Protein AF-A0A256BDQ6-F1 (afdb_monomer_lite)

Secondary structure (DSSP, 8-state):
-GGGHHHHHHHHHHT-PPPHHHHHHHHHHHHHHHHHHHHHHHHHHHHHHHHHHHHHHHHHHTGGGHHHHHHGGGGGGSSS-HHHHHHHHHHHHHHHHT-THHHHHHHTTHHHHHHHTT--HHHHHHHHHHHHHHHHTT---HHHHHHHHHHHHHHHHHH---PPPHHHHHHHHHHHS-HHHHTTS-TTTTTSHHHHHH-PPPP-

Structure (mmCIF, N/CA/C/O backbone):
data_AF-A0A256BDQ6-F1
#
_entry.id   AF-A0A256BDQ6-F1
#
loop_
_atom_site.group_PDB
_atom_site.id
_atom_site.type_symbol
_atom_site.label_atom_id
_atom_site.label_alt_id
_atom_site.label_comp_id
_atom_site.label_asym_id
_atom_site.label_entity_id
_atom_site.label_seq_id
_atom_site.pdbx_PDB_ins_code
_atom_site.Cartn_x
_atom_site.Cartn_y
_atom_site.Cartn_z
_atom_site.occupancy
_atom_site.B_iso_or_equiv
_atom_site.auth_seq_id
_atom_site.auth_comp_id
_atom_site.auth_asym_id
_atom_site.auth_atom_id
_atom_site.pdbx_PDB_model_num
ATOM 1 N N . MET A 1 1 ? -18.475 3.258 12.958 1.00 46.78 1 MET A N 1
ATOM 2 C CA . MET A 1 1 ? -19.916 2.989 13.181 1.00 46.78 1 MET A CA 1
ATOM 3 C C . MET A 1 1 ? -20.356 1.650 12.597 1.00 46.78 1 MET A C 1
ATOM 5 O O . MET A 1 1 ? -21.175 1.001 13.224 1.00 46.78 1 MET A O 1
ATOM 9 N N . THR A 1 2 ? -19.775 1.181 11.489 1.00 60.06 2 THR A N 1
ATOM 10 C CA . THR A 1 2 ? -20.160 -0.073 10.811 1.00 60.06 2 THR A CA 1
ATOM 11 C C . THR A 1 2 ? -20.149 -1.316 11.714 1.00 60.06 2 THR A C 1
ATOM 13 O O . THR A 1 2 ? -21.099 -2.082 11.692 1.00 60.06 2 THR A O 1
ATOM 16 N N . ASN A 1 3 ? -19.160 -1.465 12.605 1.00 67.19 3 ASN A N 1
ATOM 17 C CA . ASN A 1 3 ? -19.077 -2.615 13.527 1.00 67.19 3 ASN A CA 1
ATOM 18 C C . ASN A 1 3 ? -20.114 -2.629 14.660 1.00 67.19 3 ASN A C 1
ATOM 20 O O . ASN A 1 3 ? -20.250 -3.640 15.340 1.00 67.19 3 ASN A O 1
ATOM 24 N N . ALA A 1 4 ? -20.798 -1.510 14.907 1.00 69.31 4 ALA A N 1
ATOM 25 C CA . ALA A 1 4 ? -21.832 -1.421 15.935 1.00 69.31 4 ALA A CA 1
ATOM 26 C C . ALA A 1 4 ? -23.216 -1.813 15.391 1.00 69.31 4 ALA A C 1
ATOM 28 O O . ALA A 1 4 ? -24.073 -2.217 16.171 1.00 69.31 4 ALA A O 1
ATOM 29 N N . LEU A 1 5 ? -23.411 -1.728 14.068 1.00 74.12 5 LEU A N 1
ATOM 30 C CA . LEU A 1 5 ? -24.684 -2.017 13.401 1.00 74.12 5 LEU A CA 1
ATOM 31 C C . LEU A 1 5 ? -25.175 -3.449 13.656 1.00 74.12 5 LEU A C 1
ATOM 33 O O . LEU A 1 5 ? -26.300 -3.578 14.112 1.00 74.12 5 LEU A O 1
ATOM 37 N N . PRO A 1 6 ? -24.354 -4.513 13.537 1.00 76.81 6 PRO A N 1
ATOM 38 C CA . PRO A 1 6 ? -24.841 -5.875 13.760 1.00 76.81 6 PRO A CA 1
ATOM 39 C C . PRO A 1 6 ? -25.318 -6.110 15.196 1.00 76.81 6 PRO A C 1
ATOM 41 O O . PRO A 1 6 ? -26.212 -6.918 15.433 1.00 76.81 6 PRO A O 1
ATOM 44 N N . THR A 1 7 ? -24.713 -5.433 16.177 1.00 72.56 7 THR A N 1
ATOM 45 C CA . THR A 1 7 ? -25.144 -5.519 17.578 1.00 72.56 7 THR A CA 1
ATOM 46 C C . THR A 1 7 ? -26.481 -4.809 17.771 1.00 72.56 7 THR A C 1
ATOM 48 O O . THR A 1 7 ? -27.344 -5.341 18.459 1.00 72.56 7 THR A O 1
ATOM 51 N N . ILE A 1 8 ? -26.672 -3.648 17.136 1.00 77.31 8 ILE A N 1
ATOM 52 C CA . ILE A 1 8 ? -27.946 -2.914 17.150 1.00 77.31 8 ILE A CA 1
ATOM 53 C C . ILE A 1 8 ? -29.032 -3.740 16.451 1.00 77.31 8 ILE A C 1
ATOM 55 O O . ILE A 1 8 ? -30.061 -4.006 17.062 1.00 77.31 8 ILE A O 1
ATOM 59 N N . ASP A 1 9 ? -28.763 -4.242 15.246 1.00 82.25 9 ASP A N 1
ATOM 60 C CA . ASP A 1 9 ? -29.701 -5.040 14.451 1.00 82.25 9 ASP A CA 1
ATOM 61 C C . ASP A 1 9 ? -30.134 -6.316 15.195 1.00 82.25 9 ASP A C 1
ATOM 63 O O . ASP A 1 9 ? -31.303 -6.695 15.172 1.00 82.25 9 ASP A O 1
ATOM 67 N N . ASN A 1 10 ? -29.215 -6.975 15.914 1.00 77.56 10 ASN A N 1
ATOM 68 C CA . ASN A 1 10 ? -29.538 -8.147 16.736 1.00 77.56 10 ASN A CA 1
ATOM 69 C C . ASN A 1 10 ? -30.411 -7.815 17.958 1.00 77.56 10 ASN A C 1
ATOM 71 O O . ASN A 1 10 ? -31.206 -8.655 18.384 1.00 77.56 10 ASN A O 1
ATOM 75 N N . ILE A 1 11 ? -30.253 -6.626 18.546 1.00 74.44 11 ILE A N 1
ATOM 76 C CA . ILE A 1 11 ? -31.075 -6.158 19.673 1.00 74.44 11 ILE A CA 1
ATOM 77 C C . ILE A 1 11 ? -32.461 -5.746 19.166 1.00 74.44 11 ILE A C 1
ATOM 79 O O . ILE A 1 11 ? -33.468 -6.144 19.753 1.00 74.44 11 ILE A O 1
ATOM 83 N N . GLU A 1 12 ? -32.526 -5.040 18.034 1.00 76.94 12 GLU A N 1
ATOM 84 C CA . GLU A 1 12 ? -33.780 -4.691 17.360 1.00 76.94 12 GLU A CA 1
ATOM 85 C C . GLU A 1 12 ? -34.564 -5.942 16.945 1.00 76.94 12 GLU A C 1
ATOM 87 O O . GLU A 1 12 ? -35.762 -6.031 17.211 1.00 76.94 12 GLU A O 1
ATOM 92 N N . ALA A 1 13 ? -33.891 -6.958 16.392 1.00 79.69 13 ALA A N 1
ATOM 93 C CA . ALA A 1 13 ? -34.508 -8.234 16.025 1.00 79.69 13 ALA A CA 1
ATOM 94 C C . ALA A 1 13 ? -35.068 -9.011 17.230 1.00 79.69 13 ALA A C 1
ATOM 96 O O . ALA A 1 13 ? -36.013 -9.786 17.079 1.00 79.69 13 ALA A O 1
ATOM 97 N N . LYS A 1 14 ? -34.506 -8.810 18.429 1.00 78.44 14 LYS A N 1
ATOM 98 C CA . LYS A 1 14 ? -35.038 -9.377 19.677 1.00 78.44 14 LYS A CA 1
ATOM 99 C C . LYS A 1 14 ? -36.200 -8.571 20.259 1.00 78.44 14 LYS A C 1
ATOM 101 O O . LYS A 1 14 ? -36.895 -9.096 21.127 1.00 78.44 14 LYS A O 1
ATOM 106 N N . SER A 1 15 ? -36.450 -7.345 19.784 1.00 69.44 15 SER A N 1
ATOM 107 C CA . SER A 1 15 ? -37.458 -6.422 20.335 1.00 69.44 15 SER A CA 1
ATOM 108 C C . SER A 1 15 ? -37.361 -6.259 21.864 1.00 69.44 15 SER A C 1
ATOM 110 O O . SER A 1 15 ? -38.373 -6.134 22.550 1.00 69.44 15 SER A O 1
ATOM 112 N N . ASP A 1 16 ? -36.134 -6.294 22.394 1.00 71.31 16 ASP A N 1
ATOM 113 C CA . ASP A 1 16 ? -35.832 -6.274 23.831 1.00 71.31 16 ASP A CA 1
ATOM 114 C C . ASP A 1 16 ? -35.158 -4.951 24.246 1.00 71.31 16 ASP A C 1
ATOM 116 O O . ASP A 1 16 ? -34.638 -4.203 23.413 1.00 71.31 16 ASP A O 1
ATOM 120 N N . VAL A 1 17 ? -35.176 -4.638 25.543 1.00 75.50 17 VAL A N 1
ATOM 121 C CA . VAL A 1 17 ? -34.521 -3.445 26.102 1.00 75.50 17 VAL A CA 1
ATOM 122 C C . VAL A 1 17 ? -33.017 -3.703 26.226 1.00 75.50 17 VAL A C 1
ATOM 124 O O . VAL A 1 17 ? -32.601 -4.798 26.592 1.00 75.50 17 VAL A O 1
ATOM 127 N N . PHE A 1 18 ? -32.186 -2.686 25.969 1.00 75.12 18 PHE A N 1
ATOM 128 C CA . PHE A 1 18 ? -30.728 -2.784 26.112 1.00 75.12 18 PHE A CA 1
ATOM 129 C C . PHE A 1 18 ? -30.321 -3.355 27.478 1.00 75.12 18 PHE A C 1
ATOM 131 O O . PHE A 1 18 ? -30.550 -2.732 28.519 1.00 75.12 18 PHE A O 1
ATOM 138 N N . SER A 1 19 ? -29.666 -4.517 27.474 1.00 80.06 19 SER A N 1
ATOM 139 C CA . SER A 1 19 ? -29.168 -5.146 28.694 1.00 80.06 19 SER A CA 1
ATOM 140 C C . SER A 1 19 ? -27.826 -4.543 29.135 1.00 80.06 19 SER A C 1
ATOM 142 O O . SER A 1 19 ? -27.088 -3.932 28.354 1.00 80.06 19 SER A O 1
ATOM 144 N N . HIS A 1 20 ? -27.439 -4.766 30.396 1.00 81.25 20 HIS A N 1
ATOM 145 C CA . HIS A 1 20 ? -26.101 -4.392 30.879 1.00 81.25 20 HIS A CA 1
ATOM 146 C C . HIS A 1 20 ? -24.964 -5.083 30.105 1.00 81.25 20 HIS A C 1
ATOM 148 O O . HIS A 1 20 ? -23.875 -4.518 29.987 1.00 81.25 20 HIS A O 1
ATOM 154 N N . GLN A 1 21 ? -25.201 -6.283 29.563 1.00 82.50 21 GLN A N 1
ATOM 155 C CA . GLN A 1 21 ? -24.219 -6.997 28.744 1.00 82.50 21 GLN A CA 1
ATOM 156 C C . GLN A 1 21 ? -24.055 -6.342 27.369 1.00 82.50 21 GLN A C 1
ATOM 158 O O . GLN A 1 21 ? -22.923 -6.190 26.904 1.00 82.50 21 GLN A O 1
ATOM 163 N N . ASP A 1 22 ? -25.153 -5.874 26.769 1.00 81.75 22 ASP A N 1
ATOM 164 C CA . ASP A 1 22 ? -25.111 -5.137 25.505 1.00 81.75 22 ASP A CA 1
ATOM 165 C C . ASP A 1 22 ? -24.316 -3.848 25.682 1.00 81.75 22 ASP A C 1
ATOM 167 O O . ASP A 1 22 ? -23.366 -3.609 24.939 1.00 81.75 22 ASP A O 1
ATOM 171 N N . PHE A 1 23 ? -24.596 -3.071 26.733 1.00 84.06 23 PHE A N 1
ATOM 172 C CA . PHE A 1 23 ? -23.847 -1.846 27.020 1.00 84.06 23 PHE A CA 1
ATOM 173 C C . PHE A 1 23 ? -22.345 -2.104 27.210 1.00 84.06 23 PHE A C 1
ATOM 175 O O . PHE A 1 23 ? -21.516 -1.384 26.652 1.00 84.06 23 PHE A O 1
ATOM 182 N N . ALA A 1 24 ? -21.978 -3.170 27.928 1.00 85.12 24 ALA A N 1
ATOM 183 C CA . ALA A 1 24 ? -20.581 -3.567 28.081 1.00 85.12 24 ALA A CA 1
ATOM 184 C C . ALA A 1 24 ? -19.933 -3.947 26.735 1.00 85.12 24 ALA A C 1
ATOM 186 O O . ALA A 1 24 ? -18.763 -3.636 26.499 1.00 85.12 24 ALA A O 1
ATOM 187 N N . SER A 1 25 ? -20.677 -4.590 25.830 1.00 83.25 25 SER A N 1
ATOM 188 C CA . SER A 1 25 ? -20.198 -4.904 24.479 1.00 83.25 25 SER A CA 1
ATOM 189 C C . SER A 1 25 ? -20.003 -3.641 23.625 1.00 83.25 25 SER A C 1
ATOM 191 O O . SER A 1 25 ? -18.950 -3.483 23.004 1.00 83.25 25 SER A O 1
ATOM 193 N N . PHE A 1 26 ? -20.934 -2.682 23.679 1.00 83.19 26 PHE A N 1
ATOM 194 C CA . PHE A 1 26 ? -20.800 -1.389 23.003 1.00 83.19 26 PHE A CA 1
ATOM 195 C C . PHE A 1 26 ? -19.624 -0.587 23.542 1.00 83.19 26 PHE A C 1
ATOM 197 O O . PHE A 1 26 ? -18.854 -0.032 22.761 1.00 83.19 26 PHE A O 1
ATOM 204 N N . GLN A 1 27 ? -19.432 -0.569 24.861 1.00 87.12 27 GLN A N 1
ATOM 205 C CA . GLN A 1 27 ? -18.300 0.113 25.476 1.00 87.12 27 GLN A CA 1
ATOM 206 C C . GLN A 1 27 ? -16.965 -0.435 24.950 1.00 87.12 27 GLN A C 1
ATOM 208 O O . GLN A 1 27 ? -16.075 0.349 24.619 1.00 87.12 27 GLN A O 1
ATOM 213 N N . LYS A 1 28 ? -16.843 -1.760 24.787 1.00 86.19 28 LYS A N 1
ATOM 214 C CA . LYS A 1 28 ? -15.660 -2.384 24.169 1.00 86.19 28 LYS A CA 1
ATOM 215 C C . LYS A 1 28 ? -15.482 -1.966 22.708 1.00 86.19 28 LYS A C 1
ATOM 217 O O . LYS A 1 28 ? -14.368 -1.632 22.310 1.00 86.19 28 LYS A O 1
ATOM 222 N N . ILE A 1 29 ? -16.559 -1.937 21.917 1.00 84.25 29 ILE A N 1
ATOM 223 C CA . ILE A 1 29 ? -16.518 -1.489 20.512 1.00 84.25 29 ILE A CA 1
ATOM 224 C C . ILE A 1 29 ? -16.041 -0.032 20.423 1.00 84.25 29 ILE A C 1
ATOM 226 O O . ILE A 1 29 ? -15.190 0.293 19.593 1.00 84.25 29 ILE A O 1
ATOM 230 N N . VAL A 1 30 ? -16.538 0.841 21.302 1.00 86.81 30 VAL A N 1
ATOM 231 C CA . VAL A 1 30 ? -16.139 2.253 21.355 1.00 86.81 30 VAL A CA 1
ATOM 232 C C . VAL A 1 30 ? -14.666 2.392 21.742 1.00 86.81 30 VAL A C 1
ATOM 234 O O . VAL A 1 30 ? -13.924 3.099 21.059 1.00 86.81 30 VAL A O 1
ATOM 237 N N . GLN A 1 31 ? -14.205 1.675 22.770 1.00 86.75 31 GLN A N 1
ATOM 238 C CA . GLN A 1 31 ? -12.795 1.683 23.172 1.00 86.75 31 GLN A CA 1
ATOM 239 C C . GLN A 1 31 ? -11.874 1.218 22.034 1.00 86.75 31 GLN A C 1
ATOM 241 O O . GLN A 1 31 ? -10.908 1.907 21.711 1.00 86.75 31 GLN A O 1
ATOM 246 N N . ALA A 1 32 ? -12.217 0.118 21.358 1.00 84.44 32 ALA A N 1
ATOM 247 C CA . ALA A 1 32 ? -11.462 -0.375 20.207 1.00 84.44 32 ALA A CA 1
ATOM 248 C C . ALA A 1 32 ? -11.454 0.627 19.036 1.00 84.44 32 ALA A C 1
ATOM 250 O O . ALA A 1 32 ? -10.437 0.794 18.361 1.00 84.44 32 ALA A O 1
ATOM 251 N N . SER A 1 33 ? -12.567 1.331 18.798 1.00 85.88 33 SER A N 1
ATOM 252 C CA . SER A 1 33 ? -12.653 2.343 17.738 1.00 85.88 33 SER A CA 1
ATOM 253 C C . SER A 1 33 ? -11.761 3.563 17.992 1.00 85.88 33 SER A C 1
ATOM 255 O O . SER A 1 33 ? -11.201 4.110 17.044 1.00 85.88 33 SER A O 1
ATOM 257 N N . SER A 1 34 ? -11.559 3.945 19.259 1.00 88.81 34 SER A N 1
ATOM 258 C CA . SER A 1 34 ? -10.655 5.039 19.639 1.00 88.81 34 SER A CA 1
ATOM 259 C C . SER A 1 34 ? -9.206 4.728 19.249 1.00 88.81 34 SER A C 1
ATOM 261 O O . SER A 1 34 ? -8.540 5.540 18.606 1.00 88.81 34 SER A O 1
ATOM 263 N N . ILE A 1 35 ? -8.747 3.504 19.537 1.00 89.44 35 ILE A N 1
ATOM 264 C CA . ILE A 1 35 ? -7.391 3.050 19.190 1.00 89.44 35 ILE A CA 1
ATOM 265 C C . ILE A 1 35 ? -7.213 3.018 17.664 1.00 89.44 35 ILE A C 1
ATOM 267 O O . ILE A 1 35 ? -6.225 3.530 17.142 1.00 89.44 35 ILE A O 1
ATOM 271 N N . ARG A 1 36 ? -8.204 2.501 16.925 1.00 90.25 36 ARG A N 1
ATOM 272 C CA . ARG A 1 36 ? -8.193 2.496 15.449 1.00 90.25 36 ARG A CA 1
ATOM 273 C C . ARG A 1 36 ? -8.129 3.899 14.862 1.00 90.25 36 ARG A C 1
ATOM 275 O O . ARG A 1 36 ? -7.392 4.123 13.905 1.00 90.25 36 ARG A O 1
ATOM 282 N N . SER A 1 37 ? -8.864 4.842 15.449 1.00 91.75 37 SER A N 1
ATOM 283 C CA . SER A 1 37 ? -8.824 6.245 15.040 1.00 91.75 37 SER A CA 1
ATOM 284 C C . SER A 1 37 ? -7.440 6.855 15.232 1.00 91.75 37 SER A C 1
ATOM 286 O O . SER A 1 37 ? -6.947 7.533 14.331 1.00 91.75 37 SER A O 1
ATOM 288 N N . ALA A 1 38 ? -6.787 6.576 16.361 1.00 91.50 38 ALA A N 1
ATOM 289 C CA . ALA A 1 38 ? -5.422 7.027 16.608 1.00 91.50 38 ALA A CA 1
ATOM 290 C C . ALA A 1 38 ? -4.432 6.427 15.592 1.00 91.50 38 ALA A C 1
ATOM 292 O O . ALA A 1 38 ? -3.606 7.149 15.034 1.00 91.50 38 ALA A O 1
ATOM 293 N N . THR A 1 39 ? -4.543 5.131 15.287 1.00 91.19 39 THR A N 1
ATOM 294 C CA . THR A 1 39 ? -3.697 4.462 14.284 1.00 91.19 39 THR A CA 1
ATOM 295 C C . THR A 1 39 ? -3.907 5.024 12.876 1.00 91.19 39 THR A C 1
ATOM 297 O O . THR A 1 39 ? -2.937 5.351 12.193 1.00 91.19 39 THR A O 1
ATOM 300 N N . ALA A 1 40 ? -5.157 5.212 12.446 1.00 92.50 40 ALA A N 1
ATOM 301 C CA . ALA A 1 40 ? -5.468 5.803 11.144 1.00 92.50 40 ALA A CA 1
ATOM 302 C C . ALA A 1 40 ? -4.917 7.235 11.018 1.00 92.50 40 ALA A C 1
ATOM 304 O O . ALA A 1 40 ? -4.376 7.617 9.976 1.00 92.50 40 ALA A O 1
ATOM 305 N N . GLN A 1 41 ? -4.983 8.016 12.101 1.00 92.62 41 GLN A N 1
ATOM 306 C CA . GLN A 1 41 ? -4.378 9.343 12.155 1.00 92.62 41 GLN A CA 1
ATOM 307 C C . GLN A 1 41 ? -2.851 9.277 12.036 1.00 92.62 41 GLN A C 1
ATOM 309 O O . GLN A 1 41 ? -2.281 10.044 11.261 1.00 92.62 41 GLN A O 1
ATOM 314 N N . LYS A 1 42 ? -2.183 8.351 12.740 1.00 92.50 42 LYS A N 1
ATOM 315 C CA . LYS A 1 42 ? -0.726 8.155 12.633 1.00 92.50 42 LYS A CA 1
ATOM 316 C C . LYS A 1 42 ? -0.295 7.877 11.191 1.00 92.50 42 LYS A C 1
ATOM 318 O O . LYS A 1 42 ? 0.659 8.499 10.725 1.00 92.50 42 LYS A O 1
ATOM 323 N N . ILE A 1 43 ? -1.002 6.996 10.480 1.00 91.50 43 ILE A N 1
ATOM 324 C CA . ILE A 1 43 ? -0.718 6.685 9.068 1.00 91.50 43 ILE A CA 1
ATOM 325 C C . ILE A 1 43 ? -0.924 7.926 8.196 1.00 91.50 43 ILE A C 1
ATOM 327 O O . ILE A 1 43 ? -0.055 8.269 7.401 1.00 91.50 43 ILE A O 1
ATOM 331 N N . THR A 1 44 ? -2.040 8.636 8.379 1.00 92.19 44 THR A N 1
ATOM 332 C CA . THR A 1 44 ? -2.382 9.814 7.567 1.00 92.19 44 THR A CA 1
ATOM 333 C C . THR A 1 44 ? -1.375 10.952 7.750 1.00 92.19 44 THR A C 1
ATOM 335 O O . THR A 1 44 ? -0.944 11.553 6.770 1.00 92.19 44 THR A O 1
ATOM 338 N N . VAL A 1 45 ? -0.956 11.230 8.989 1.00 92.81 45 VAL A N 1
ATOM 339 C CA . VAL A 1 45 ? 0.025 12.287 9.298 1.00 92.81 45 VAL A CA 1
ATOM 340 C C . VAL A 1 45 ? 1.404 11.960 8.721 1.00 92.81 45 VAL A C 1
ATOM 342 O O . VAL A 1 45 ? 2.095 12.855 8.243 1.00 92.81 45 VAL A O 1
ATOM 345 N N . ASN A 1 46 ? 1.798 10.683 8.726 1.00 91.44 46 ASN A N 1
ATOM 346 C CA . ASN A 1 46 ? 3.101 10.244 8.221 1.00 91.44 46 ASN A CA 1
ATOM 347 C C . ASN A 1 46 ? 3.086 9.823 6.742 1.00 91.44 46 ASN A C 1
ATOM 349 O O . ASN A 1 46 ? 4.126 9.418 6.229 1.00 91.44 46 ASN A O 1
ATOM 353 N N . ALA A 1 47 ? 1.953 9.931 6.040 1.00 88.62 47 ALA A N 1
ATOM 354 C CA . ALA A 1 47 ? 1.787 9.404 4.684 1.00 88.62 47 ALA A CA 1
ATOM 355 C C . ALA A 1 47 ? 2.852 9.921 3.701 1.00 88.62 47 ALA A C 1
ATOM 357 O O . ALA A 1 47 ? 3.453 9.132 2.976 1.00 88.62 47 ALA A O 1
ATOM 358 N N . ASN A 1 48 ? 3.151 11.224 3.725 1.00 85.12 48 ASN A N 1
ATOM 359 C CA . ASN A 1 48 ? 4.157 11.818 2.838 1.00 85.12 48 ASN A CA 1
ATOM 360 C C . ASN A 1 48 ? 5.566 11.276 3.103 1.00 85.12 48 ASN A C 1
ATOM 362 O O . ASN A 1 48 ? 6.295 10.966 2.160 1.00 85.12 48 ASN A O 1
ATOM 366 N N . ASN A 1 49 ? 5.937 11.127 4.377 1.00 87.38 49 ASN A N 1
ATOM 367 C CA . ASN A 1 49 ? 7.242 10.591 4.760 1.00 87.38 49 ASN A CA 1
ATOM 368 C C . ASN A 1 49 ? 7.351 9.116 4.356 1.00 87.38 49 ASN A C 1
ATOM 370 O O . ASN A 1 49 ? 8.325 8.736 3.718 1.00 87.38 49 ASN A O 1
ATOM 374 N N . LEU A 1 50 ? 6.306 8.319 4.616 1.00 89.62 50 LEU A N 1
ATOM 375 C CA . LEU A 1 50 ? 6.244 6.905 4.228 1.00 89.62 50 LEU A CA 1
ATOM 376 C C . LEU A 1 50 ? 6.445 6.708 2.721 1.00 89.62 50 LEU A C 1
ATOM 378 O O . LEU A 1 50 ? 7.235 5.861 2.308 1.00 89.62 50 LEU A O 1
ATOM 382 N N . VAL A 1 51 ? 5.748 7.496 1.897 1.00 84.69 51 VAL A N 1
ATOM 383 C CA . VAL A 1 51 ? 5.861 7.412 0.434 1.00 84.69 51 VAL A CA 1
ATOM 384 C C . VAL A 1 51 ? 7.242 7.872 -0.031 1.00 84.69 51 VAL A C 1
ATOM 386 O O . VAL A 1 51 ? 7.870 7.201 -0.847 1.00 84.69 51 VAL A O 1
ATOM 389 N N . THR A 1 52 ? 7.747 8.981 0.510 1.00 81.69 52 THR A N 1
ATOM 390 C CA . THR A 1 52 ? 9.051 9.540 0.124 1.00 81.69 52 THR A CA 1
ATOM 391 C C . THR A 1 52 ? 10.200 8.597 0.477 1.00 81.69 52 THR A C 1
ATOM 393 O O . THR A 1 52 ? 11.106 8.393 -0.331 1.00 81.69 52 THR A O 1
ATOM 396 N N . ASP A 1 53 ? 10.170 8.001 1.666 1.00 84.12 53 ASP A N 1
ATOM 397 C CA . ASP A 1 53 ? 11.213 7.084 2.118 1.00 84.12 53 ASP A CA 1
ATOM 398 C C . ASP A 1 53 ? 11.170 5.771 1.332 1.00 84.12 53 ASP A C 1
ATOM 400 O O . ASP A 1 53 ? 12.213 5.295 0.882 1.00 84.12 53 ASP A O 1
ATOM 404 N N . ALA A 1 54 ? 9.973 5.249 1.045 1.00 85.00 54 ALA A N 1
ATOM 405 C CA . ALA A 1 54 ? 9.812 4.086 0.178 1.00 85.00 54 ALA A CA 1
ATOM 406 C C . ALA A 1 54 ? 10.348 4.342 -1.241 1.00 85.00 54 ALA A C 1
ATOM 408 O O . ALA A 1 54 ? 11.048 3.492 -1.790 1.00 85.00 54 ALA A O 1
ATOM 409 N N . LEU A 1 55 ? 10.085 5.519 -1.820 1.00 79.94 55 LEU A N 1
ATOM 410 C CA . LEU A 1 55 ? 10.614 5.902 -3.134 1.00 79.94 55 LEU A CA 1
ATOM 411 C C . LEU A 1 55 ? 12.146 5.999 -3.138 1.00 79.94 55 LEU A C 1
ATOM 413 O O . LEU A 1 55 ? 12.780 5.539 -4.085 1.00 79.94 55 LEU A O 1
ATOM 417 N N . LYS A 1 56 ? 12.758 6.543 -2.078 1.00 78.88 56 LYS A N 1
ATOM 418 C CA . LYS A 1 56 ? 14.225 6.593 -1.942 1.00 78.88 56 LYS A CA 1
ATOM 419 C C . LYS A 1 56 ? 14.835 5.197 -1.839 1.00 78.88 56 LYS A C 1
ATOM 421 O O . LYS A 1 56 ? 15.814 4.911 -2.526 1.00 78.88 56 LYS A O 1
ATOM 426 N N . SER A 1 57 ? 14.258 4.324 -1.010 1.00 82.69 57 SER A N 1
ATOM 427 C CA . SER A 1 57 ? 14.705 2.931 -0.898 1.00 82.69 57 SER A CA 1
ATOM 428 C C . SER A 1 57 ? 14.593 2.213 -2.240 1.00 82.69 57 SER A C 1
ATOM 430 O O . SER A 1 57 ? 15.544 1.567 -2.675 1.00 82.69 57 SER A O 1
ATOM 432 N N . LEU A 1 58 ? 13.487 2.414 -2.954 1.00 79.12 58 LEU A N 1
ATOM 433 C CA . LEU A 1 58 ? 13.279 1.841 -4.276 1.00 79.12 58 LEU A CA 1
ATOM 434 C C . LEU A 1 58 ? 14.311 2.351 -5.295 1.00 79.12 58 LEU A C 1
ATOM 436 O O . LEU A 1 58 ? 14.878 1.561 -6.041 1.00 79.12 58 LEU A O 1
ATOM 440 N N . ALA A 1 59 ? 14.619 3.650 -5.289 1.00 72.19 59 ALA A N 1
ATOM 441 C CA . ALA A 1 59 ? 15.644 4.225 -6.159 1.00 72.19 59 ALA A CA 1
ATOM 442 C C . ALA A 1 59 ? 17.0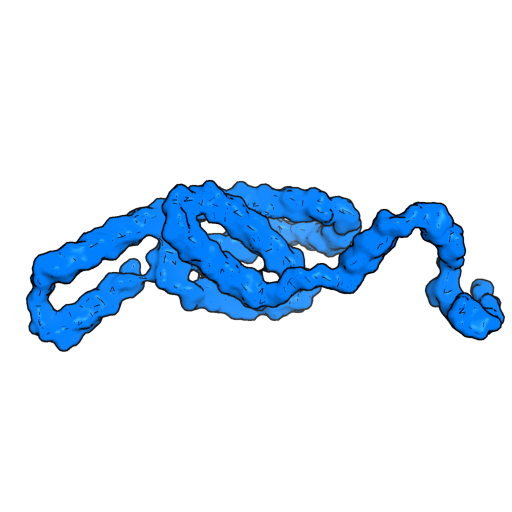36 3.618 -5.901 1.00 72.19 59 ALA A C 1
ATOM 444 O O . ALA A 1 59 ? 17.768 3.335 -6.848 1.00 72.19 59 ALA A O 1
ATOM 445 N N . SER A 1 60 ? 17.388 3.359 -4.635 1.00 75.38 60 SER A N 1
ATOM 446 C CA . SER A 1 60 ? 18.664 2.717 -4.287 1.00 75.38 60 SER A CA 1
ATOM 447 C C . SER A 1 60 ? 18.762 1.249 -4.713 1.00 75.38 60 SER A C 1
ATOM 449 O O . SER A 1 60 ? 19.843 0.800 -5.091 1.00 75.38 60 SER A O 1
ATOM 451 N N . GLU A 1 61 ? 17.651 0.503 -4.696 1.00 74.12 61 GLU A N 1
ATOM 452 C CA . GLU A 1 61 ? 17.617 -0.910 -5.108 1.00 74.12 61 GLU A CA 1
ATOM 453 C C . GLU A 1 61 ? 17.902 -1.068 -6.607 1.00 74.12 61 GLU A C 1
ATOM 455 O O . GLU A 1 61 ? 18.512 -2.046 -7.045 1.00 74.12 61 GLU A O 1
ATOM 460 N N . TYR A 1 62 ? 17.504 -0.073 -7.397 1.00 65.69 62 TYR A N 1
ATOM 461 C CA . TYR A 1 62 ? 17.568 -0.119 -8.846 1.00 65.69 62 TYR A CA 1
ATOM 462 C C . TYR A 1 62 ? 18.473 0.962 -9.445 1.00 65.69 62 TYR A C 1
ATOM 464 O O . TYR A 1 62 ? 18.115 1.550 -10.459 1.00 65.69 62 TYR A O 1
ATOM 472 N N . SER A 1 63 ? 19.664 1.199 -8.889 1.00 54.88 63 SER A N 1
ATOM 473 C CA . SER A 1 63 ? 20.609 2.219 -9.391 1.00 54.88 63 SER A CA 1
ATOM 474 C C . SER A 1 63 ? 20.889 2.167 -10.908 1.00 54.88 63 SER A C 1
ATOM 476 O O . SER A 1 63 ? 21.142 3.197 -11.519 1.00 54.88 63 SER A O 1
ATOM 478 N N . TYR A 1 64 ? 20.780 0.997 -11.554 1.00 48.91 64 TYR A N 1
ATOM 479 C CA . TYR A 1 64 ? 20.918 0.849 -13.016 1.00 48.91 64 TYR A CA 1
ATOM 480 C C . TYR A 1 64 ? 19.709 1.370 -13.811 1.00 48.91 64 TYR A C 1
ATOM 482 O O . TYR A 1 64 ? 19.812 1.665 -15.001 1.00 48.91 64 TYR A O 1
ATOM 490 N N . LEU A 1 65 ? 18.544 1.453 -13.169 1.00 47.28 65 LEU A N 1
ATOM 491 C CA . LEU A 1 65 ? 17.345 1.975 -13.784 1.00 47.28 65 LEU A CA 1
ATOM 492 C C . LEU A 1 65 ? 17.434 3.487 -13.947 1.00 47.28 65 LEU A C 1
ATOM 494 O O . LEU A 1 65 ? 16.485 4.009 -14.464 1.00 47.28 65 LEU A O 1
ATOM 498 N N . GLU A 1 66 ? 18.494 4.223 -13.616 1.00 44.38 66 GLU A N 1
ATOM 499 C CA . GLU A 1 66 ? 18.527 5.688 -13.798 1.00 44.38 66 GLU A CA 1
ATOM 500 C C . GLU A 1 66 ? 18.108 6.152 -15.219 1.00 44.38 66 GLU A C 1
ATOM 502 O O . GLU A 1 66 ? 17.425 7.161 -15.356 1.00 44.38 66 GLU A O 1
ATOM 507 N N . TYR A 1 67 ? 18.371 5.351 -16.267 1.00 40.78 67 TYR A N 1
ATOM 508 C CA . TYR A 1 67 ? 17.870 5.569 -17.640 1.00 40.78 67 TYR A CA 1
ATOM 509 C C . TYR A 1 67 ? 16.441 5.033 -17.903 1.00 40.78 67 TYR A C 1
ATOM 511 O O . TYR A 1 67 ? 15.670 5.593 -18.683 1.00 40.78 67 TYR A O 1
ATOM 519 N N . LEU A 1 68 ? 16.036 3.945 -17.241 1.00 42.31 68 LEU A N 1
ATOM 520 C CA . LEU A 1 68 ? 14.660 3.443 -17.333 1.00 42.31 68 LEU A CA 1
ATOM 521 C C . LEU A 1 68 ? 13.728 4.333 -16.509 1.00 42.31 68 LEU A C 1
ATOM 523 O O . LEU A 1 68 ? 12.716 4.771 -17.020 1.00 42.31 68 LEU A O 1
ATOM 527 N N . ILE A 1 69 ? 14.116 4.649 -15.275 1.00 44.81 69 ILE A N 1
ATOM 528 C CA . ILE A 1 69 ? 13.706 5.770 -14.438 1.00 44.81 69 ILE A CA 1
ATOM 529 C C . ILE A 1 69 ? 13.749 7.056 -15.233 1.00 44.81 69 ILE A C 1
ATOM 531 O O . ILE A 1 69 ? 12.820 7.784 -15.015 1.00 44.81 69 ILE A O 1
ATOM 535 N N . SER A 1 70 ? 14.668 7.345 -16.167 1.00 40.88 70 SER A N 1
ATOM 536 C CA . SER A 1 70 ? 14.553 8.574 -16.976 1.00 40.88 70 SER A CA 1
ATOM 537 C C . SER A 1 70 ? 13.448 8.514 -18.042 1.00 40.88 70 SER A C 1
ATOM 539 O O . SER A 1 70 ? 12.743 9.492 -18.286 1.00 40.88 70 SER A O 1
ATOM 541 N N . THR A 1 71 ? 13.183 7.323 -18.582 1.00 42.47 71 THR A N 1
ATOM 542 C CA . THR A 1 71 ? 12.007 7.044 -19.427 1.00 42.47 71 THR A CA 1
ATOM 543 C C . THR A 1 71 ? 10.710 7.069 -18.596 1.00 42.47 71 THR A C 1
ATOM 545 O O . THR A 1 71 ? 9.699 7.627 -19.025 1.00 42.47 71 THR A O 1
ATOM 548 N N . TYR A 1 72 ? 10.772 6.601 -17.346 1.00 43.56 72 TYR A N 1
ATOM 549 C CA . TYR A 1 72 ? 9.791 6.803 -16.282 1.00 43.56 72 TYR A CA 1
ATOM 550 C C . TYR A 1 72 ? 9.938 8.185 -15.603 1.00 43.56 72 TYR A C 1
ATOM 552 O O . TYR A 1 72 ? 9.134 8.485 -14.742 1.00 43.56 72 TYR A O 1
ATOM 560 N N . GLN A 1 73 ? 10.872 9.068 -15.997 1.00 38.44 73 GLN A N 1
ATOM 561 C CA . GLN A 1 73 ? 11.021 10.480 -15.574 1.00 38.44 73 GLN A CA 1
ATOM 562 C C . GLN A 1 73 ? 10.450 11.387 -16.665 1.00 38.44 73 GLN A C 1
ATOM 564 O O . GLN A 1 73 ? 10.351 12.595 -16.481 1.00 38.44 73 GLN A O 1
ATOM 569 N N . SER A 1 74 ? 9.837 10.807 -17.694 1.00 37.25 74 SER A N 1
ATOM 570 C CA . SER A 1 74 ? 8.555 11.348 -18.146 1.00 37.25 74 SER A CA 1
ATOM 571 C C . SER A 1 74 ? 7.547 11.454 -16.977 1.00 37.25 74 SER A C 1
ATOM 573 O O . SER A 1 74 ? 6.614 12.244 -17.055 1.00 37.25 74 SER A O 1
ATOM 575 N N . ALA A 1 75 ? 7.763 10.741 -15.855 1.00 38.78 75 ALA A N 1
ATOM 576 C CA . ALA A 1 75 ? 7.124 10.969 -14.554 1.00 38.78 75 ALA A CA 1
ATOM 577 C C . ALA A 1 75 ? 7.934 11.850 -13.571 1.00 38.78 75 ALA A C 1
ATOM 579 O O . ALA A 1 75 ? 7.552 11.962 -12.414 1.00 38.78 75 ALA A O 1
ATOM 580 N N . SER A 1 76 ? 8.972 12.576 -14.013 1.00 37.78 76 SER A N 1
ATOM 581 C CA . SER A 1 76 ? 9.358 13.847 -13.366 1.00 37.78 76 SER A CA 1
ATOM 582 C C . SER A 1 76 ? 8.378 14.972 -13.729 1.00 37.78 76 SER A C 1
ATOM 584 O O . SER A 1 76 ? 8.478 16.065 -13.182 1.00 37.78 76 SER A O 1
ATOM 586 N N . TYR A 1 77 ? 7.400 14.694 -14.602 1.00 32.09 77 TYR A N 1
ATOM 587 C CA . TYR A 1 77 ? 6.203 15.509 -14.818 1.00 32.09 77 TYR A CA 1
ATOM 588 C C . TYR A 1 77 ? 4.924 14.852 -14.263 1.00 32.09 77 TYR A C 1
ATOM 590 O O . TYR A 1 77 ? 3.820 15.200 -14.674 1.00 32.09 77 TYR A O 1
ATOM 598 N N . ILE A 1 78 ? 5.053 13.911 -13.319 1.00 37.38 78 ILE A N 1
ATOM 599 C CA . ILE A 1 78 ? 3.952 13.542 -12.424 1.00 37.38 78 ILE A CA 1
ATOM 600 C C . ILE A 1 78 ? 4.392 13.985 -11.026 1.00 37.38 78 ILE A C 1
ATOM 602 O O . ILE A 1 78 ? 5.158 13.277 -10.372 1.00 37.38 78 ILE A O 1
ATOM 606 N N . PRO A 1 79 ? 4.010 15.197 -10.595 1.00 32.47 79 PRO A N 1
ATOM 607 C CA . PRO A 1 79 ? 4.265 15.633 -9.235 1.00 32.47 79 PRO A CA 1
ATOM 608 C C . PRO A 1 79 ? 3.457 14.712 -8.311 1.00 32.47 79 PRO A C 1
ATOM 610 O O . PRO A 1 79 ? 2.231 14.735 -8.346 1.00 32.47 79 PRO A O 1
ATOM 613 N N . ASP A 1 80 ? 4.173 13.882 -7.548 1.00 48.12 80 ASP A N 1
ATOM 614 C CA . ASP A 1 80 ? 3.681 12.858 -6.617 1.00 48.12 80 ASP A CA 1
ATOM 615 C C . ASP A 1 80 ? 2.997 11.669 -7.304 1.00 48.12 80 ASP A C 1
ATOM 617 O O . ASP A 1 80 ? 2.145 11.858 -8.150 1.00 48.12 80 ASP A O 1
ATOM 621 N N . PHE A 1 81 ? 3.332 10.423 -6.947 1.00 60.91 81 PHE A N 1
ATOM 622 C CA . PHE A 1 81 ? 2.552 9.234 -7.332 1.00 60.91 81 PHE A CA 1
ATOM 623 C C . PHE A 1 81 ? 1.196 9.347 -6.597 1.00 60.91 81 PHE A C 1
ATOM 625 O O . PHE A 1 81 ? 1.108 8.925 -5.436 1.00 60.91 81 PHE A O 1
ATOM 632 N N . PRO A 1 82 ? 0.151 9.990 -7.165 1.00 61.00 82 PRO A N 1
ATOM 633 C CA 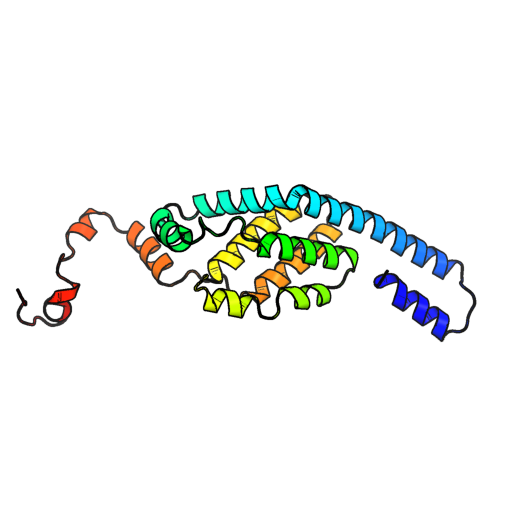. PRO A 1 82 ? -0.968 10.491 -6.368 1.00 61.00 82 PRO A CA 1
ATOM 634 C C . PRO A 1 82 ? -1.766 9.309 -5.808 1.00 61.00 82 PRO A C 1
ATOM 636 O O . PRO A 1 82 ? -2.333 9.315 -4.722 1.00 61.00 82 PRO A O 1
ATOM 639 N N . ASP A 1 83 ? -1.745 8.202 -6.522 1.00 77.25 83 ASP A N 1
ATOM 640 C CA . ASP A 1 83 ? -2.490 7.033 -6.116 1.00 77.25 83 ASP A CA 1
ATOM 641 C C . ASP A 1 83 ? -1.940 6.413 -4.826 1.00 77.25 83 ASP A C 1
ATOM 643 O O . ASP A 1 83 ? -2.710 5.817 -4.084 1.00 77.25 83 ASP A O 1
ATOM 647 N N . CYS A 1 84 ? -0.664 6.618 -4.465 1.00 82.44 84 CYS A N 1
ATOM 648 C CA . CYS A 1 84 ? -0.125 6.137 -3.188 1.00 82.44 84 CYS A CA 1
ATOM 649 C C . CYS A 1 84 ? -0.805 6.811 -1.986 1.00 82.44 84 CYS A C 1
ATOM 651 O O . CYS A 1 84 ? -1.138 6.133 -1.010 1.00 82.44 84 CYS A O 1
ATOM 653 N N . TRP A 1 85 ? -1.061 8.125 -2.046 1.00 83.31 85 TRP A N 1
ATOM 654 C CA . TRP A 1 85 ? -1.780 8.814 -0.966 1.00 83.31 85 TRP A CA 1
ATOM 655 C C . TRP A 1 85 ? -3.258 8.422 -0.950 1.00 83.31 85 TRP A C 1
ATOM 657 O O . TRP A 1 85 ? -3.839 8.268 0.126 1.00 83.31 85 TRP A O 1
ATOM 667 N N . VAL A 1 86 ? -3.861 8.193 -2.124 1.00 87.25 86 VAL A N 1
ATOM 668 C CA . VAL A 1 86 ? -5.234 7.683 -2.225 1.00 87.25 86 VAL A CA 1
ATOM 669 C C . VAL A 1 86 ? -5.324 6.288 -1.607 1.00 87.25 86 VAL A C 1
ATOM 671 O O . VAL A 1 86 ? -6.183 6.068 -0.756 1.00 87.25 86 VAL A O 1
ATOM 674 N N . ILE A 1 87 ? -4.417 5.374 -1.950 1.00 90.44 87 ILE A N 1
ATOM 675 C CA . ILE A 1 87 ? -4.336 4.025 -1.381 1.00 90.44 87 ILE A CA 1
ATOM 676 C C . ILE A 1 87 ? -4.186 4.101 0.143 1.00 90.44 87 ILE A C 1
ATOM 678 O O . ILE A 1 87 ? -4.987 3.501 0.854 1.00 90.44 87 ILE A O 1
ATOM 682 N N . LEU A 1 88 ? -3.243 4.894 0.668 1.00 91.75 88 LEU A N 1
ATOM 683 C CA . LEU A 1 88 ? -3.058 5.059 2.119 1.00 91.75 88 LEU A CA 1
ATOM 684 C C . LEU A 1 88 ? -4.297 5.630 2.821 1.00 91.75 88 LEU A C 1
ATOM 686 O O . LEU A 1 88 ? -4.638 5.217 3.934 1.00 91.75 88 LEU A O 1
ATOM 690 N N . ARG A 1 89 ? -5.010 6.548 2.164 1.00 91.31 89 ARG A N 1
ATOM 691 C CA . ARG A 1 89 ? -6.274 7.095 2.663 1.00 91.31 89 ARG A CA 1
ATOM 692 C C . ARG A 1 89 ? -7.361 6.018 2.726 1.00 91.31 89 ARG A C 1
ATOM 694 O O . ARG A 1 89 ? -8.038 5.905 3.743 1.00 91.31 89 ARG A O 1
ATOM 701 N N . TYR A 1 90 ? -7.500 5.201 1.684 1.00 93.25 90 TYR A N 1
ATOM 702 C CA . TYR A 1 90 ? -8.461 4.095 1.654 1.00 93.25 90 TYR A CA 1
ATOM 703 C C . TYR A 1 90 ? -8.107 2.976 2.646 1.00 93.25 90 TYR A C 1
ATOM 705 O O . TYR A 1 90 ? -9.006 2.441 3.289 1.00 93.25 90 TYR A O 1
ATOM 713 N N . ILE A 1 91 ? -6.821 2.691 2.866 1.00 93.69 91 ILE A N 1
ATOM 714 C CA . ILE A 1 91 ? -6.360 1.787 3.933 1.00 93.69 91 ILE A CA 1
ATOM 715 C C . ILE A 1 91 ? -6.731 2.349 5.308 1.00 93.69 91 ILE A C 1
ATOM 717 O O . ILE A 1 91 ? -7.245 1.624 6.156 1.00 93.69 91 ILE A O 1
ATOM 721 N N . SER A 1 92 ? -6.552 3.654 5.524 1.00 93.19 92 SER A N 1
ATOM 722 C CA . SER A 1 92 ? -6.970 4.306 6.771 1.00 93.19 92 SER A CA 1
ATOM 723 C C . SER A 1 92 ? -8.485 4.186 6.987 1.00 93.19 92 SER A C 1
ATOM 725 O O . SER A 1 92 ? -8.931 3.940 8.107 1.00 93.19 92 SER A O 1
ATOM 727 N N . TYR A 1 93 ? -9.286 4.281 5.921 1.00 93.06 93 TYR A N 1
ATOM 728 C CA . TYR A 1 93 ? -10.729 4.033 5.986 1.00 93.06 93 TYR A CA 1
ATOM 729 C C . TYR A 1 93 ? -11.070 2.570 6.276 1.00 93.06 93 TYR A C 1
ATOM 731 O O . TYR A 1 93 ? -11.961 2.321 7.087 1.00 93.06 93 TYR A O 1
ATOM 739 N N . ALA A 1 94 ? -10.345 1.618 5.688 1.00 92.62 94 ALA A N 1
ATOM 740 C CA . ALA A 1 94 ? -10.513 0.195 5.968 1.00 92.62 94 ALA A CA 1
ATOM 741 C C . ALA A 1 94 ? -10.207 -0.130 7.441 1.00 92.62 94 ALA A C 1
ATOM 743 O O . ALA A 1 94 ? -11.003 -0.798 8.093 1.00 92.62 94 ALA A O 1
ATOM 744 N N . ILE A 1 95 ? -9.141 0.443 8.016 1.00 91.50 95 ILE A N 1
ATOM 745 C CA . ILE A 1 95 ? -8.782 0.289 9.440 1.00 91.50 95 ILE A CA 1
ATOM 746 C C . ILE A 1 95 ? -9.873 0.852 10.366 1.00 91.50 95 ILE A C 1
ATOM 748 O O . ILE A 1 95 ? -10.216 0.239 11.384 1.00 91.50 95 ILE A O 1
ATOM 752 N N . LEU A 1 96 ? -10.428 2.019 10.018 1.00 90.12 96 LEU A N 1
ATOM 753 C CA . LEU A 1 96 ? -11.509 2.668 10.768 1.00 90.12 96 LEU A CA 1
ATOM 754 C C . LEU A 1 96 ? -12.822 1.878 10.699 1.00 90.12 96 LEU A C 1
ATOM 756 O O . LEU A 1 96 ? -13.532 1.763 11.702 1.00 90.12 96 LEU A O 1
ATOM 760 N N . ALA A 1 97 ? -13.159 1.358 9.517 1.00 87.31 97 ALA A N 1
ATOM 761 C CA . ALA A 1 97 ? -14.372 0.584 9.284 1.00 87.31 97 ALA A CA 1
ATOM 762 C C . ALA A 1 97 ? -14.252 -0.866 9.779 1.00 87.31 97 ALA A C 1
ATOM 764 O O . ALA A 1 97 ? -15.268 -1.448 10.154 1.00 87.31 97 ALA A O 1
ATOM 765 N N . LYS A 1 98 ? -13.026 -1.403 9.855 1.00 88.50 98 LYS A N 1
ATOM 766 C CA . LYS A 1 98 ? -12.713 -2.834 9.992 1.00 88.50 98 LYS A CA 1
ATOM 767 C C . LYS A 1 98 ? -13.305 -3.671 8.846 1.00 88.50 98 LYS A C 1
ATOM 769 O O . LYS A 1 98 ? -13.860 -4.744 9.071 1.00 88.50 98 LYS A O 1
ATOM 774 N N . ASP A 1 99 ? -13.258 -3.129 7.635 1.00 89.31 99 ASP A N 1
ATOM 775 C CA . ASP A 1 99 ? -13.837 -3.750 6.446 1.00 89.31 99 ASP A CA 1
ATOM 776 C C . ASP A 1 99 ? -12.960 -3.458 5.223 1.00 89.31 99 ASP A C 1
ATOM 778 O O . ASP A 1 99 ? -12.664 -2.299 4.914 1.00 89.31 99 ASP A O 1
ATOM 782 N N . SER A 1 100 ? -12.546 -4.519 4.530 1.00 91.12 100 SER A N 1
ATOM 783 C CA . SER A 1 100 ? -11.726 -4.439 3.323 1.00 91.12 100 SER A CA 1
ATOM 784 C C . SER A 1 100 ? -12.520 -4.050 2.078 1.00 91.12 100 SER A C 1
ATOM 786 O O . SER A 1 100 ? -11.908 -3.568 1.128 1.00 91.12 100 SER A O 1
ATOM 788 N N . SER A 1 101 ? -13.856 -4.161 2.082 1.00 89.62 101 SER A N 1
ATOM 789 C CA . SER A 1 101 ? -14.716 -3.805 0.935 1.00 89.62 101 SER A CA 1
ATOM 790 C C . SER A 1 101 ? -14.558 -2.344 0.492 1.00 89.62 101 SER A C 1
ATOM 792 O O . SER A 1 101 ? -14.819 -1.964 -0.651 1.00 89.62 101 SER A O 1
ATOM 794 N N . VAL A 1 102 ? -14.087 -1.487 1.401 1.00 89.75 102 VAL A N 1
ATOM 795 C CA . VAL A 1 102 ? -13.795 -0.081 1.121 1.00 89.75 102 VAL A CA 1
ATOM 796 C C . VAL A 1 102 ? -12.664 0.057 0.093 1.00 89.75 102 VAL A C 1
ATOM 798 O O . VAL A 1 102 ? -12.687 1.007 -0.692 1.00 89.75 102 VAL A O 1
ATOM 801 N N . LEU A 1 103 ? -11.721 -0.892 0.058 1.00 90.88 103 LEU A N 1
ATOM 802 C CA . LEU A 1 103 ? -10.582 -0.904 -0.863 1.00 90.88 103 LEU A CA 1
ATOM 803 C C . LEU A 1 103 ? -11.005 -1.166 -2.313 1.00 90.88 103 LEU A C 1
ATOM 805 O O . LEU A 1 103 ? -10.394 -0.615 -3.224 1.00 90.88 103 LEU A O 1
ATOM 809 N N . ASP A 1 104 ? -12.090 -1.906 -2.553 1.00 88.50 104 ASP A N 1
ATOM 810 C CA . ASP A 1 104 ? -12.558 -2.197 -3.917 1.00 88.50 104 ASP A CA 1
ATOM 811 C C . ASP A 1 104 ? -12.802 -0.908 -4.717 1.00 88.50 104 ASP A C 1
ATOM 813 O O . ASP A 1 104 ? -12.531 -0.834 -5.914 1.00 88.50 104 ASP A O 1
ATOM 817 N N . ARG A 1 105 ? -13.238 0.166 -4.045 1.00 85.81 105 ARG A N 1
ATOM 818 C CA . ARG A 1 105 ? -13.476 1.469 -4.682 1.00 85.81 105 ARG A CA 1
ATOM 819 C C . ARG A 1 105 ? -12.217 2.133 -5.235 1.00 85.81 105 ARG A C 1
ATOM 821 O O . ARG A 1 105 ? -12.343 2.898 -6.186 1.00 85.81 105 ARG A O 1
ATOM 828 N N . CYS A 1 106 ? -11.048 1.908 -4.633 1.00 85.31 106 CYS A N 1
ATOM 829 C CA . CYS A 1 106 ? -9.798 2.493 -5.121 1.00 85.31 106 CYS A CA 1
ATOM 830 C C . CYS A 1 106 ? -9.015 1.555 -6.043 1.00 85.31 106 CYS A C 1
ATOM 832 O O . CYS A 1 106 ? -8.227 2.041 -6.847 1.00 85.31 106 CYS A O 1
ATOM 834 N N . LEU A 1 107 ? -9.233 0.241 -5.947 1.00 86.25 107 LEU A N 1
ATOM 835 C CA . LEU A 1 107 ? -8.484 -0.753 -6.718 1.00 86.25 107 LEU A CA 1
ATOM 836 C C . LEU A 1 107 ? -9.146 -1.099 -8.057 1.00 86.25 107 LEU A C 1
ATOM 838 O O . LEU A 1 107 ? -8.444 -1.414 -9.019 1.00 86.25 107 LEU A O 1
ATOM 842 N N . ASN A 1 108 ? -10.475 -1.009 -8.148 1.00 86.44 108 ASN A N 1
ATOM 843 C CA . ASN A 1 108 ? -11.203 -1.315 -9.378 1.00 86.44 108 ASN A CA 1
ATOM 844 C C . ASN A 1 108 ? -10.781 -0.384 -10.524 1.00 86.44 108 ASN A C 1
ATOM 846 O O . ASN A 1 108 ? -10.975 0.828 -10.453 1.00 86.44 108 ASN A O 1
ATOM 850 N N . GLY A 1 109 ? -10.232 -0.952 -11.600 1.00 80.50 109 GLY A N 1
ATOM 851 C CA . GLY A 1 109 ? -9.790 -0.199 -12.777 1.00 80.50 109 GLY A CA 1
ATOM 852 C C . GLY A 1 109 ? -8.375 0.381 -12.669 1.00 80.50 109 GLY A C 1
ATOM 853 O O . GLY A 1 109 ? -7.808 0.792 -13.681 1.00 80.50 109 GLY A O 1
ATOM 854 N N . LEU A 1 110 ? -7.778 0.429 -11.471 1.00 83.62 110 LEU A N 1
ATOM 855 C CA . LEU A 1 110 ? -6.477 1.075 -11.264 1.00 83.62 110 LEU A CA 1
ATOM 856 C C . LEU A 1 110 ? -5.343 0.294 -11.942 1.00 83.62 110 LEU A C 1
ATOM 858 O O . LEU A 1 110 ? -4.440 0.874 -12.546 1.00 83.62 110 LEU A O 1
ATOM 862 N N . LYS A 1 111 ? -5.421 -1.038 -11.905 1.00 82.56 111 LYS A N 1
ATOM 863 C CA . LYS A 1 111 ? -4.463 -1.919 -12.579 1.00 82.56 111 LYS A CA 1
ATOM 864 C C . LYS A 1 111 ? -4.509 -1.754 -14.098 1.00 82.56 111 LYS A C 1
ATOM 866 O O . LYS A 1 111 ? -3.468 -1.734 -14.758 1.00 82.56 111 LYS A O 1
ATOM 871 N N . GLU A 1 112 ? -5.708 -1.640 -14.655 1.00 83.56 112 GLU A N 1
ATOM 872 C CA . GLU A 1 112 ? -5.946 -1.447 -16.081 1.00 83.56 112 GLU A CA 1
ATOM 873 C C . GLU A 1 112 ? -5.392 -0.095 -16.541 1.00 83.56 112 GLU A C 1
ATOM 875 O O . GLU A 1 112 ? -4.723 -0.028 -17.572 1.00 83.56 112 GLU A O 1
ATOM 880 N N . VAL A 1 113 ? -5.578 0.959 -15.737 1.00 83.31 113 VAL A N 1
ATOM 881 C CA . VAL A 1 113 ? -4.996 2.286 -15.989 1.00 83.31 113 VAL A CA 1
ATOM 882 C C . VAL A 1 113 ? -3.469 2.226 -15.987 1.00 83.31 113 VAL A C 1
ATOM 884 O O . VAL A 1 113 ? -2.838 2.729 -16.913 1.00 83.31 113 VAL A O 1
ATOM 887 N N . TYR A 1 114 ? -2.852 1.565 -15.006 1.00 78.81 114 TYR A N 1
ATOM 888 C CA . TYR A 1 114 ? -1.391 1.420 -14.962 1.00 78.81 114 TYR A CA 1
ATOM 889 C C . TYR A 1 114 ? -0.838 0.641 -16.143 1.00 78.81 114 TYR A C 1
ATOM 891 O O . TYR A 1 114 ? 0.169 1.040 -16.726 1.00 78.81 114 TYR A O 1
ATOM 899 N N . THR A 1 115 ? -1.537 -0.414 -16.550 1.00 76.81 115 THR A N 1
ATOM 900 C CA . THR A 1 115 ? -1.176 -1.173 -17.747 1.00 76.81 115 THR A CA 1
ATOM 901 C C . THR A 1 115 ? -1.263 -0.291 -18.997 1.00 76.81 115 THR A C 1
ATOM 903 O O . THR A 1 115 ? -0.351 -0.311 -19.819 1.00 76.81 115 THR A O 1
ATOM 906 N N . ALA A 1 116 ? -2.303 0.543 -19.119 1.00 75.69 116 ALA A N 1
ATOM 907 C CA . ALA A 1 116 ? -2.463 1.480 -20.234 1.00 75.69 116 ALA A CA 1
ATOM 908 C C . ALA A 1 116 ? -1.390 2.586 -20.260 1.00 75.69 116 ALA A C 1
ATOM 910 O O . ALA A 1 116 ? -0.990 3.033 -21.334 1.00 75.69 116 ALA A O 1
ATOM 911 N N . LEU A 1 117 ? -0.892 3.000 -19.092 1.00 75.94 117 LEU A N 1
ATOM 912 C CA . LEU A 1 117 ? 0.193 3.976 -18.947 1.00 75.94 117 LEU A CA 1
ATOM 913 C C . LEU A 1 117 ? 1.597 3.354 -19.050 1.00 75.94 117 LEU A C 1
ATOM 915 O O . LEU A 1 117 ? 2.586 4.059 -18.862 1.00 75.94 117 LEU A O 1
ATOM 919 N N . ASN A 1 118 ? 1.706 2.055 -19.357 1.00 70.19 118 ASN A N 1
ATOM 920 C CA . ASN A 1 118 ? 2.964 1.297 -19.380 1.00 70.19 118 ASN A CA 1
ATOM 921 C C . ASN A 1 118 ? 3.722 1.301 -18.038 1.00 70.19 118 ASN A C 1
ATOM 923 O O . ASN A 1 118 ? 4.943 1.151 -18.000 1.00 70.19 118 ASN A O 1
ATOM 927 N N . ILE A 1 119 ? 3.006 1.438 -16.921 1.00 74.62 119 ILE A N 1
ATOM 928 C CA . ILE A 1 119 ? 3.571 1.289 -15.581 1.00 74.62 119 ILE A CA 1
ATOM 929 C C . ILE A 1 119 ? 3.621 -0.206 -15.256 1.00 74.62 119 ILE A C 1
ATOM 931 O O . ILE A 1 119 ? 2.598 -0.889 -15.212 1.00 74.62 119 ILE A O 1
ATOM 935 N N . LEU A 1 120 ? 4.825 -0.725 -15.011 1.00 75.12 120 LEU A N 1
ATOM 936 C CA . LEU A 1 120 ? 5.035 -2.129 -14.656 1.00 75.12 120 LEU A CA 1
ATOM 937 C C . LEU A 1 120 ? 4.382 -2.454 -13.295 1.00 75.12 120 LEU A C 1
ATOM 939 O O . LEU A 1 120 ? 4.788 -1.872 -12.284 1.00 75.12 120 LEU A O 1
ATOM 943 N N . PRO A 1 121 ? 3.472 -3.447 -13.206 1.00 77.44 121 PRO A N 1
ATOM 944 C CA . PRO A 1 121 ? 2.864 -3.853 -11.933 1.00 77.44 121 PRO A CA 1
ATOM 945 C C . PRO A 1 121 ? 3.888 -4.273 -10.869 1.00 77.44 121 PRO A C 1
ATOM 947 O O . PRO A 1 121 ? 3.692 -4.021 -9.683 1.00 77.44 121 PRO A O 1
ATOM 950 N N . PHE A 1 122 ? 5.020 -4.841 -11.299 1.00 80.88 122 PHE A N 1
ATOM 951 C CA . PHE A 1 122 ? 6.160 -5.180 -10.442 1.00 80.88 122 PHE A CA 1
ATOM 952 C C . PHE A 1 122 ? 6.633 -3.997 -9.582 1.00 80.88 122 PHE A C 1
ATOM 954 O O . PHE A 1 122 ? 6.855 -4.155 -8.382 1.00 80.88 122 PHE A O 1
ATOM 961 N N . PHE A 1 123 ? 6.746 -2.808 -10.182 1.00 78.75 123 PHE A N 1
ATOM 962 C CA . PHE A 1 123 ? 7.202 -1.601 -9.494 1.00 78.75 123 PHE A CA 1
ATOM 963 C C . PHE A 1 123 ? 6.210 -1.172 -8.410 1.00 78.75 123 PHE A C 1
ATOM 965 O O . PHE A 1 123 ? 6.600 -0.898 -7.276 1.00 78.75 123 PHE A O 1
ATOM 972 N N . VAL A 1 124 ? 4.919 -1.173 -8.745 1.00 82.38 124 VAL A N 1
ATOM 973 C CA . VAL A 1 124 ? 3.838 -0.782 -7.832 1.00 82.38 124 VAL A CA 1
ATOM 974 C C . VAL A 1 124 ? 3.761 -1.741 -6.646 1.00 82.38 124 VAL A C 1
ATOM 976 O O . VAL A 1 124 ? 3.714 -1.302 -5.498 1.00 82.38 124 VAL A O 1
ATOM 979 N N . VAL A 1 125 ? 3.831 -3.051 -6.898 1.00 87.31 125 VAL A N 1
ATOM 980 C CA . VAL A 1 125 ? 3.852 -4.068 -5.839 1.00 87.31 125 VAL A CA 1
ATOM 981 C C . VAL A 1 125 ? 5.046 -3.865 -4.904 1.00 87.31 125 VAL A C 1
ATOM 983 O O . VAL A 1 125 ? 4.873 -3.879 -3.683 1.00 87.31 125 VAL A O 1
ATOM 986 N N . ARG A 1 126 ? 6.246 -3.638 -5.453 1.00 86.81 126 ARG A N 1
ATOM 987 C CA . ARG A 1 126 ? 7.456 -3.398 -4.654 1.00 86.81 126 ARG A CA 1
ATOM 988 C C . ARG A 1 126 ? 7.326 -2.137 -3.798 1.00 86.81 126 ARG A C 1
ATOM 990 O O . ARG A 1 126 ? 7.622 -2.177 -2.605 1.00 86.81 126 ARG A O 1
ATOM 997 N N . LEU A 1 127 ? 6.838 -1.043 -4.382 1.00 85.50 127 LEU A N 1
ATOM 998 C CA . LEU A 1 127 ? 6.626 0.223 -3.684 1.00 85.50 127 LEU A CA 1
ATOM 999 C C . LEU A 1 127 ? 5.654 0.063 -2.507 1.00 85.50 127 LEU A C 1
ATOM 1001 O O . LEU A 1 127 ? 5.965 0.465 -1.387 1.00 85.50 127 LEU A O 1
ATOM 1005 N N . ILE A 1 128 ? 4.506 -0.580 -2.729 1.00 90.69 128 ILE A N 1
ATOM 1006 C CA . ILE A 1 128 ? 3.490 -0.781 -1.686 1.00 90.69 128 ILE A CA 1
ATOM 1007 C C . ILE A 1 128 ? 4.013 -1.701 -0.574 1.00 90.69 128 ILE A C 1
ATOM 1009 O O . ILE A 1 128 ? 3.709 -1.467 0.593 1.00 90.69 128 ILE A O 1
ATOM 1013 N N . LYS A 1 129 ? 4.862 -2.690 -0.888 1.0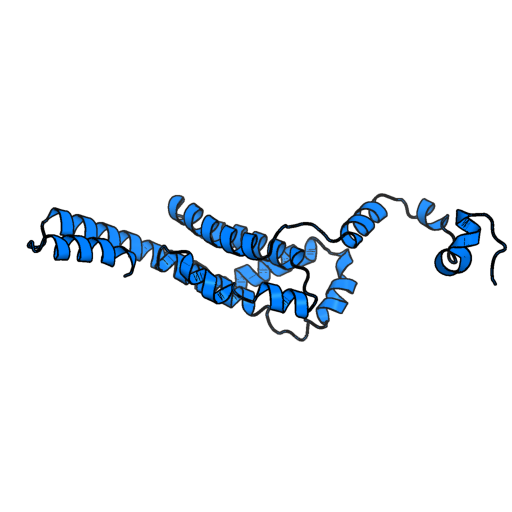0 92.69 129 LYS A N 1
ATOM 1014 C CA . LYS A 1 129 ? 5.544 -3.518 0.125 1.00 92.69 129 LYS A CA 1
ATOM 1015 C C . LYS A 1 129 ? 6.489 -2.709 1.014 1.00 92.69 129 LYS A C 1
ATOM 1017 O O . LYS A 1 129 ? 6.507 -2.916 2.226 1.00 92.69 129 LYS A O 1
ATOM 1022 N N . LEU A 1 130 ? 7.250 -1.779 0.440 1.00 91.00 130 LEU A N 1
ATOM 1023 C CA . LEU A 1 130 ? 8.116 -0.886 1.216 1.00 91.00 130 LEU A CA 1
ATOM 1024 C C . LEU A 1 130 ? 7.289 0.039 2.120 1.00 91.00 130 LEU A C 1
ATOM 1026 O O . LEU A 1 130 ? 7.579 0.147 3.312 1.00 91.00 130 LEU A O 1
ATOM 1030 N N . ILE A 1 131 ? 6.209 0.621 1.584 1.00 92.44 131 ILE A N 1
ATOM 1031 C CA . ILE A 1 131 ? 5.267 1.447 2.354 1.00 92.44 131 ILE A CA 1
ATOM 1032 C C . ILE A 1 131 ? 4.640 0.634 3.493 1.00 92.44 131 ILE A C 1
ATOM 1034 O O . ILE A 1 131 ? 4.589 1.115 4.621 1.00 92.44 131 ILE A O 1
ATOM 1038 N N . LYS A 1 132 ? 4.210 -0.605 3.227 1.00 94.62 132 LYS A N 1
ATOM 1039 C CA . LYS A 1 132 ? 3.656 -1.527 4.228 1.00 94.62 132 LYS A CA 1
ATOM 1040 C C . LYS A 1 132 ? 4.630 -1.732 5.387 1.00 94.62 132 LYS A C 1
ATOM 1042 O O . LYS A 1 132 ? 4.240 -1.569 6.539 1.00 94.62 132 LYS A O 1
ATOM 1047 N N . ASN A 1 133 ? 5.889 -2.059 5.094 1.00 93.69 133 ASN A N 1
ATOM 1048 C CA . ASN A 1 133 ? 6.901 -2.313 6.122 1.00 93.69 133 ASN A CA 1
ATOM 1049 C C . ASN A 1 133 ? 7.140 -1.080 7.005 1.00 93.69 133 ASN A C 1
ATOM 1051 O O . ASN A 1 133 ? 7.192 -1.197 8.228 1.00 93.69 133 ASN A O 1
ATOM 1055 N N . ALA A 1 134 ? 7.232 0.101 6.390 1.00 92.69 134 ALA A N 1
ATOM 1056 C CA . ALA A 1 134 ? 7.406 1.354 7.115 1.00 92.69 134 ALA A CA 1
ATOM 1057 C C . ALA A 1 134 ? 6.153 1.736 7.928 1.00 92.69 134 ALA A C 1
ATOM 1059 O O . ALA A 1 134 ? 6.271 2.171 9.069 1.00 92.69 134 ALA A O 1
ATOM 1060 N N . ALA A 1 135 ? 4.950 1.526 7.384 1.00 92.62 135 ALA A N 1
ATOM 1061 C CA . ALA A 1 135 ? 3.691 1.827 8.062 1.00 92.6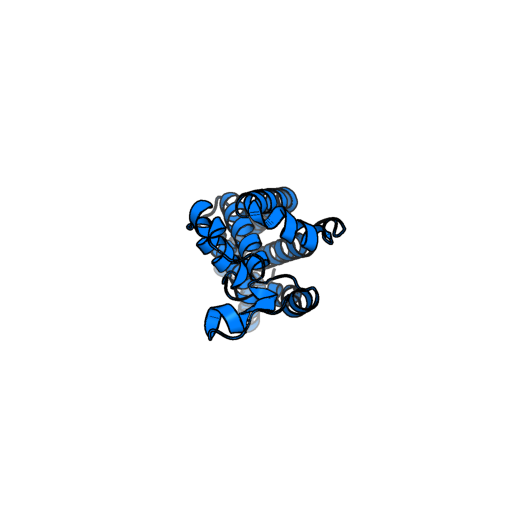2 135 ALA A CA 1
ATOM 1062 C C . ALA A 1 135 ? 3.443 0.903 9.263 1.00 92.62 135 ALA A C 1
ATOM 1064 O O . ALA A 1 135 ? 3.042 1.375 10.323 1.00 92.62 135 ALA A O 1
ATOM 1065 N N . ILE A 1 136 ? 3.722 -0.396 9.122 1.00 92.75 136 ILE A N 1
ATOM 1066 C CA . ILE A 1 136 ? 3.614 -1.390 10.199 1.00 92.75 136 ILE A CA 1
ATOM 1067 C C . ILE A 1 136 ? 4.533 -1.039 11.372 1.00 92.75 136 ILE A C 1
ATOM 1069 O O . ILE A 1 136 ? 4.132 -1.186 12.524 1.00 92.75 136 ILE A O 1
ATOM 1073 N N . ALA A 1 137 ? 5.731 -0.516 11.092 1.00 91.81 137 ALA A N 1
ATOM 1074 C CA . ALA A 1 137 ? 6.671 -0.084 12.122 1.00 91.81 137 ALA A CA 1
ATOM 1075 C C . ALA A 1 137 ? 6.170 1.112 12.959 1.00 91.81 137 ALA A C 1
ATOM 1077 O O . ALA A 1 137 ? 6.687 1.343 14.049 1.00 91.81 137 ALA A O 1
ATOM 1078 N N . LEU A 1 138 ? 5.166 1.863 12.485 1.00 89.81 138 LEU A N 1
ATOM 1079 C CA . LEU A 1 138 ? 4.554 2.978 13.224 1.00 89.81 138 LEU A CA 1
ATOM 1080 C C . LEU A 1 138 ? 3.434 2.540 14.187 1.00 89.81 138 LEU A C 1
ATOM 1082 O O . LEU A 1 138 ? 2.928 3.363 14.960 1.00 89.81 138 LEU A O 1
ATOM 1086 N N . ILE A 1 139 ? 2.990 1.283 14.107 1.00 90.62 139 ILE A N 1
ATOM 1087 C CA . ILE A 1 139 ? 1.855 0.763 14.873 1.00 90.62 139 ILE A CA 1
ATOM 1088 C C . ILE A 1 139 ? 2.380 -0.026 16.074 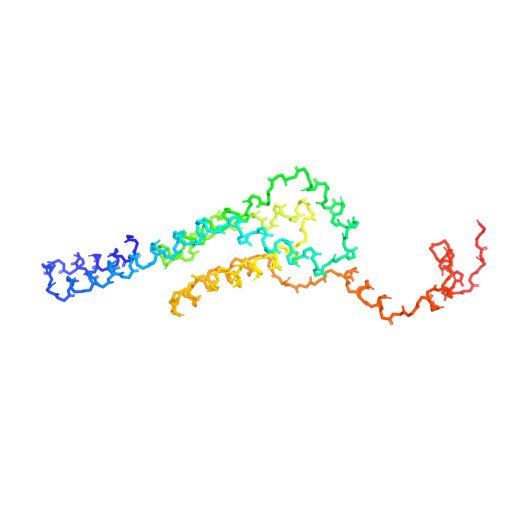1.00 90.62 139 ILE A C 1
ATOM 1090 O O . ILE A 1 139 ? 2.968 -1.091 15.916 1.00 90.62 139 ILE A O 1
ATOM 1094 N N . ASP A 1 140 ? 2.115 0.481 17.280 1.00 88.12 140 ASP A N 1
ATOM 1095 C CA . ASP A 1 140 ? 2.565 -0.142 18.535 1.00 88.12 140 ASP A CA 1
ATOM 1096 C C . ASP A 1 140 ? 1.757 -1.404 18.899 1.00 88.12 140 ASP A C 1
ATOM 1098 O O . ASP A 1 140 ? 2.247 -2.301 19.582 1.00 88.12 140 ASP A O 1
ATOM 1102 N N . ASP A 1 141 ? 0.496 -1.468 18.463 1.00 88.44 141 ASP A N 1
ATOM 1103 C CA . ASP A 1 141 ? -0.423 -2.562 18.777 1.00 88.44 141 ASP A CA 1
ATOM 1104 C C . ASP A 1 141 ? -0.235 -3.746 17.816 1.00 88.44 141 ASP A C 1
ATOM 1106 O O . ASP A 1 141 ? -0.400 -3.621 16.601 1.00 88.44 141 ASP A O 1
ATOM 1110 N N . GLY A 1 142 ? 0.099 -4.915 18.368 1.00 87.50 142 GLY A N 1
ATOM 1111 C CA . GLY A 1 142 ? 0.421 -6.107 17.584 1.00 87.50 142 GLY A CA 1
ATOM 1112 C C . GLY A 1 142 ? -0.766 -6.741 16.852 1.00 87.50 142 GLY A C 1
ATOM 1113 O O . GLY A 1 142 ? -0.558 -7.378 15.819 1.00 87.50 142 GLY A O 1
ATOM 1114 N N . GLU A 1 143 ? -1.999 -6.585 17.341 1.00 88.06 143 GLU A N 1
ATOM 1115 C CA . GLU A 1 143 ? -3.189 -7.108 16.657 1.00 88.06 143 GLU A CA 1
ATOM 1116 C C . GLU A 1 143 ? -3.605 -6.183 15.512 1.00 88.06 143 GLU A C 1
ATOM 1118 O O . GLU A 1 143 ? -3.813 -6.643 14.389 1.00 88.06 143 GLU A O 1
ATOM 1123 N N . LEU A 1 144 ? -3.636 -4.870 15.755 1.00 87.94 144 LEU A N 1
ATOM 1124 C CA . LEU A 1 144 ? -3.917 -3.868 14.727 1.00 87.94 144 LEU A CA 1
ATOM 1125 C C . LEU A 1 144 ? -2.835 -3.825 13.652 1.00 87.94 144 LEU A C 1
ATOM 1127 O O . LEU A 1 144 ? -3.144 -3.553 12.498 1.00 87.94 144 LEU A O 1
ATOM 1131 N N . SER A 1 145 ? -1.583 -4.101 14.009 1.00 91.25 145 SER A N 1
ATOM 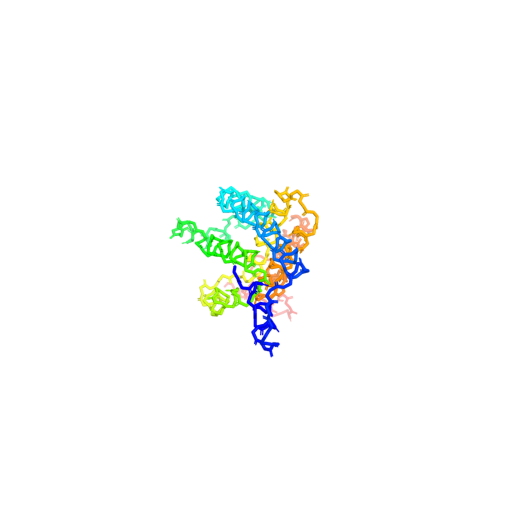1132 C CA . SER A 1 145 ? -0.480 -4.218 13.057 1.00 91.25 145 SER A CA 1
ATOM 1133 C C . SER A 1 145 ? -0.695 -5.378 12.074 1.00 91.25 145 SER A C 1
ATOM 1135 O O . SER A 1 145 ? -0.537 -5.205 10.863 1.00 91.25 145 SER A O 1
ATOM 1137 N N . LYS A 1 146 ? -1.152 -6.540 12.567 1.00 92.19 146 LYS A N 1
ATOM 1138 C CA . LYS A 1 146 ? -1.531 -7.682 11.716 1.00 92.19 146 LYS A CA 1
ATOM 1139 C C . LYS A 1 146 ? -2.727 -7.351 10.830 1.00 92.19 146 LYS A C 1
ATOM 1141 O O . LYS A 1 146 ? -2.676 -7.600 9.633 1.00 92.19 146 LYS A O 1
ATOM 1146 N N . GLU A 1 147 ? -3.760 -6.731 11.390 1.00 91.31 147 GLU A N 1
ATOM 1147 C CA . GLU A 1 147 ? -4.936 -6.334 10.612 1.00 91.31 147 GLU A CA 1
ATOM 1148 C C . GLU A 1 147 ? -4.582 -5.299 9.528 1.00 91.31 147 GLU A C 1
ATOM 1150 O O . GLU A 1 147 ? -4.981 -5.424 8.374 1.00 91.31 147 GLU A O 1
ATOM 1155 N N . ALA A 1 148 ? -3.769 -4.294 9.866 1.00 92.44 148 ALA A N 1
ATOM 1156 C CA . ALA A 1 148 ? -3.271 -3.320 8.902 1.00 92.44 148 ALA A CA 1
ATOM 1157 C C . ALA A 1 148 ? -2.473 -4.006 7.785 1.00 92.44 148 ALA A C 1
ATOM 1159 O O . ALA A 1 148 ? -2.662 -3.684 6.612 1.00 92.44 148 ALA A O 1
ATOM 1160 N N . SER A 1 149 ? -1.624 -4.978 8.140 1.00 94.50 149 SER A N 1
ATOM 1161 C CA . SER A 1 149 ? -0.877 -5.790 7.178 1.00 94.50 149 SER A CA 1
ATOM 1162 C C . SER A 1 149 ? -1.795 -6.482 6.171 1.00 94.50 149 SER A C 1
ATOM 1164 O O . SER A 1 149 ? -1.493 -6.440 4.980 1.00 94.50 149 SER A O 1
ATOM 1166 N N . GLU A 1 150 ? -2.907 -7.068 6.618 1.00 94.25 150 GLU A N 1
ATOM 1167 C CA . GLU A 1 150 ? -3.875 -7.738 5.740 1.00 94.25 150 GLU A CA 1
ATOM 1168 C C . GLU A 1 150 ? -4.473 -6.774 4.705 1.00 94.25 150 GLU A C 1
ATOM 1170 O O . GLU A 1 150 ? -4.552 -7.112 3.524 1.00 94.25 150 GLU A O 1
ATOM 1175 N N . TYR A 1 151 ? -4.813 -5.539 5.096 1.00 94.75 151 TYR A N 1
ATOM 1176 C CA . TYR A 1 151 ? -5.294 -4.532 4.140 1.00 94.75 151 TYR A CA 1
ATOM 1177 C C . TYR A 1 151 ? -4.238 -4.176 3.087 1.00 94.75 151 TYR A C 1
ATOM 1179 O O . TYR A 1 151 ? -4.565 -4.061 1.905 1.00 94.75 151 TYR A O 1
ATOM 1187 N N . PHE A 1 152 ? -2.966 -4.042 3.480 1.00 94.69 152 PHE A N 1
ATOM 1188 C CA . PHE A 1 152 ? -1.878 -3.848 2.516 1.00 94.69 152 PHE A CA 1
ATOM 1189 C C . PHE A 1 152 ? -1.708 -5.061 1.591 1.00 94.69 152 PHE A C 1
ATOM 1191 O O . PHE A 1 152 ? -1.449 -4.885 0.402 1.00 94.69 152 PHE A O 1
ATOM 1198 N N . ASP A 1 153 ? -1.872 -6.280 2.107 1.00 94.06 153 ASP A N 1
ATOM 1199 C CA . ASP A 1 153 ? -1.755 -7.507 1.315 1.00 94.06 153 ASP A CA 1
ATOM 1200 C C . ASP A 1 153 ? -2.860 -7.631 0.262 1.00 94.06 153 ASP A C 1
ATOM 1202 O O . ASP A 1 153 ? -2.577 -8.034 -0.866 1.00 94.06 153 ASP A O 1
ATOM 1206 N N . ILE A 1 154 ? -4.087 -7.202 0.574 1.00 93.25 154 ILE A N 1
ATOM 1207 C CA . ILE A 1 154 ? -5.190 -7.118 -0.400 1.00 93.25 154 ILE A CA 1
ATOM 1208 C C . ILE A 1 154 ? -4.831 -6.162 -1.541 1.00 93.25 154 ILE A C 1
ATOM 1210 O O . ILE A 1 154 ? -4.983 -6.501 -2.718 1.00 93.25 154 ILE A O 1
ATOM 1214 N N . VAL A 1 155 ? -4.299 -4.983 -1.205 1.00 92.56 155 VAL A N 1
ATOM 1215 C CA . VAL A 1 155 ? -3.846 -4.010 -2.206 1.00 92.56 155 VAL A CA 1
ATOM 1216 C C . VAL A 1 155 ? -2.742 -4.615 -3.076 1.00 92.56 155 VAL A C 1
ATOM 1218 O O . VAL A 1 155 ? -2.829 -4.552 -4.299 1.00 92.56 155 VAL A O 1
ATOM 1221 N N . ILE A 1 156 ? -1.736 -5.253 -2.477 1.00 91.69 156 ILE A N 1
ATOM 1222 C CA . ILE A 1 156 ? -0.640 -5.908 -3.207 1.00 91.69 156 ILE A CA 1
ATOM 1223 C C . ILE A 1 156 ? -1.177 -6.988 -4.156 1.00 91.69 156 ILE A C 1
ATOM 1225 O O . ILE A 1 156 ? -0.794 -7.024 -5.327 1.00 91.69 156 ILE A O 1
ATOM 1229 N N . ALA A 1 157 ? -2.093 -7.832 -3.677 1.00 90.75 157 ALA A N 1
ATOM 1230 C CA . ALA A 1 157 ? -2.680 -8.913 -4.460 1.00 90.75 157 ALA A CA 1
ATOM 1231 C C . ALA A 1 157 ? -3.450 -8.401 -5.689 1.00 90.75 157 ALA A C 1
ATOM 1233 O O . ALA A 1 157 ? -3.433 -9.056 -6.733 1.00 90.75 157 ALA A O 1
ATOM 1234 N N . SER A 1 158 ? -4.066 -7.216 -5.605 1.00 89.19 158 SER A N 1
ATOM 1235 C CA . SER A 1 158 ? -4.796 -6.625 -6.734 1.00 89.19 158 SER A CA 1
ATOM 1236 C C . SER A 1 158 ? -3.891 -6.342 -7.946 1.00 89.19 158 SER A C 1
ATOM 1238 O O . SER A 1 158 ? -4.255 -6.637 -9.091 1.00 89.19 158 SER A O 1
ATOM 1240 N N . PHE A 1 159 ? -2.660 -5.875 -7.715 1.00 84.12 159 PHE A N 1
ATOM 1241 C CA . PHE A 1 159 ? -1.706 -5.556 -8.781 1.00 84.12 159 PHE A CA 1
ATOM 1242 C C . PHE A 1 159 ? -1.035 -6.801 -9.386 1.00 84.12 159 PHE A C 1
ATOM 1244 O O . PHE A 1 159 ? -0.614 -6.765 -10.544 1.00 84.12 159 PHE A O 1
ATOM 1251 N N . GLY A 1 160 ? -1.042 -7.934 -8.680 1.00 81.56 160 GLY A N 1
ATOM 1252 C CA . GLY A 1 160 ? -0.544 -9.225 -9.158 1.00 81.56 160 GLY A CA 1
ATOM 1253 C C . GLY A 1 160 ? 0.795 -9.630 -8.542 1.00 81.56 160 GLY A C 1
ATOM 1254 O O . GLY A 1 160 ? 1.144 -9.226 -7.436 1.00 81.56 160 GLY A O 1
ATOM 1255 N N . GLU A 1 161 ? 1.539 -10.487 -9.241 1.00 75.56 161 GLU A N 1
ATOM 1256 C CA . GLU A 1 161 ? 2.787 -11.045 -8.717 1.00 75.56 161 GLU A CA 1
ATOM 1257 C C . GLU A 1 161 ? 3.967 -10.071 -8.842 1.00 75.56 161 GLU A C 1
ATOM 1259 O O . GLU A 1 161 ? 4.164 -9.418 -9.868 1.00 75.56 161 GLU A O 1
ATOM 1264 N N . GLU A 1 162 ? 4.828 -10.059 -7.823 1.00 73.38 162 GLU A N 1
ATOM 1265 C CA . GLU A 1 162 ? 6.140 -9.403 -7.856 1.00 73.38 162 GLU A CA 1
ATOM 1266 C C . GLU A 1 162 ? 7.119 -10.235 -8.703 1.00 73.38 162 GLU A C 1
ATOM 1268 O O . GLU A 1 162 ? 8.063 -10.841 -8.198 1.00 73.38 162 GLU A O 1
ATOM 1273 N N . LYS A 1 163 ? 6.871 -10.328 -10.012 1.00 75.31 163 LYS A N 1
ATOM 1274 C CA . LYS A 1 163 ? 7.807 -10.947 -10.955 1.00 75.31 163 LYS A CA 1
ATOM 1275 C C . LYS A 1 163 ? 8.544 -9.848 -11.717 1.00 75.31 163 LYS A C 1
ATOM 1277 O O . LYS A 1 163 ? 7.890 -9.096 -12.442 1.00 75.31 163 LYS A O 1
ATOM 1282 N N . PRO A 1 164 ? 9.882 -9.740 -11.582 1.00 70.94 164 PRO A N 1
ATOM 1283 C CA . PRO A 1 164 ? 10.631 -8.774 -12.366 1.00 70.94 164 PRO A CA 1
ATOM 1284 C C . PRO A 1 164 ? 10.469 -9.108 -13.853 1.00 70.94 164 PRO A C 1
ATOM 1286 O O . PRO A 1 164 ? 10.461 -10.294 -14.215 1.00 70.94 164 PRO A O 1
ATOM 1289 N N . PRO A 1 165 ? 10.335 -8.095 -14.726 1.00 74.25 165 PRO A N 1
ATOM 1290 C CA . PRO A 1 165 ? 10.272 -8.329 -16.159 1.00 74.25 165 PRO A CA 1
ATOM 1291 C C . PRO A 1 165 ? 11.562 -9.002 -16.638 1.00 74.25 165 PRO A C 1
ATOM 1293 O O . PRO A 1 165 ? 12.627 -8.856 -16.034 1.00 74.25 165 PRO A O 1
ATOM 1296 N N . LEU A 1 166 ? 11.470 -9.725 -17.755 1.00 77.00 166 LEU A N 1
ATOM 1297 C CA . LEU A 1 166 ? 12.584 -10.507 -18.295 1.00 77.00 166 LEU A CA 1
ATOM 1298 C C . LEU A 1 166 ? 13.860 -9.668 -18.469 1.00 77.00 166 LEU A C 1
ATOM 1300 O O . LEU A 1 166 ? 14.941 -10.126 -18.115 1.00 77.00 166 LEU A O 1
ATOM 1304 N N . TRP A 1 167 ? 13.731 -8.424 -18.935 1.00 73.12 167 TRP A N 1
ATOM 1305 C CA . TRP A 1 167 ? 14.860 -7.507 -19.111 1.00 73.12 167 TRP A CA 1
ATOM 1306 C C . TRP A 1 167 ? 15.591 -7.183 -17.804 1.00 73.12 167 TRP A C 1
ATOM 1308 O O . TRP A 1 167 ? 16.815 -7.116 -17.809 1.00 73.12 167 TRP A O 1
ATOM 1318 N N . VAL A 1 168 ? 14.881 -7.062 -16.674 1.00 74.88 168 VAL A N 1
ATOM 1319 C CA . VAL A 1 168 ? 15.519 -6.852 -15.361 1.00 74.88 168 VAL A CA 1
ATOM 1320 C C . VAL A 1 168 ? 16.373 -8.063 -14.990 1.00 74.88 168 VAL A C 1
ATOM 1322 O O . VAL A 1 168 ? 17.530 -7.894 -14.615 1.00 74.88 168 VAL A O 1
ATOM 1325 N N . ARG A 1 169 ? 15.856 -9.282 -15.197 1.00 74.94 169 ARG A N 1
ATOM 1326 C CA . ARG A 1 169 ? 16.640 -10.511 -14.991 1.00 74.94 169 ARG A CA 1
ATOM 1327 C C . ARG A 1 169 ? 17.841 -10.599 -15.929 1.00 74.94 169 ARG A C 1
ATOM 1329 O O . ARG A 1 169 ? 18.908 -11.031 -15.511 1.00 74.94 169 ARG A O 1
ATOM 1336 N N . LEU A 1 170 ? 17.683 -10.200 -17.191 1.00 77.94 170 LEU A N 1
ATOM 1337 C CA . LEU A 1 170 ? 18.781 -10.193 -18.163 1.00 77.94 170 LEU A CA 1
ATOM 1338 C C . LEU A 1 170 ? 19.896 -9.229 -17.744 1.00 77.94 170 LEU A C 1
ATOM 1340 O O . LEU A 1 170 ? 21.064 -9.588 -17.837 1.00 77.94 170 LEU A O 1
ATOM 1344 N N . VAL A 1 171 ? 19.554 -8.048 -17.224 1.00 76.00 171 VAL A N 1
ATOM 1345 C CA . VAL A 1 171 ? 20.544 -7.100 -16.689 1.00 76.00 171 VAL A CA 1
ATOM 1346 C C . VAL A 1 171 ? 21.231 -7.646 -15.434 1.00 76.00 171 VAL A C 1
ATOM 1348 O O . VAL A 1 171 ? 22.437 -7.468 -15.265 1.00 76.00 171 VAL A O 1
ATOM 1351 N N . GLU A 1 172 ? 20.497 -8.323 -14.549 1.00 75.44 172 GLU A N 1
ATOM 1352 C CA . GLU A 1 172 ? 21.078 -8.985 -13.372 1.00 75.44 172 GLU A CA 1
ATOM 1353 C C . GLU A 1 172 ? 22.072 -10.082 -13.760 1.00 75.44 172 GLU A C 1
ATOM 1355 O O . GLU A 1 172 ? 23.169 -10.130 -13.207 1.00 75.44 172 GLU A O 1
ATOM 1360 N N . ILE A 1 173 ? 21.717 -10.923 -14.736 1.00 81.56 173 ILE A N 1
ATOM 1361 C CA . ILE A 1 173 ? 22.618 -11.936 -15.299 1.00 81.56 173 ILE A CA 1
ATOM 1362 C C . ILE A 1 173 ? 23.824 -11.254 -15.943 1.00 81.56 173 ILE A C 1
ATOM 1364 O O . ILE A 1 173 ? 24.958 -11.668 -15.719 1.00 81.56 173 ILE A O 1
ATOM 1368 N N . GLY A 1 174 ? 23.598 -10.178 -16.697 1.00 79.56 174 GLY A N 1
ATOM 1369 C CA . GLY A 1 174 ? 24.668 -9.479 -17.391 1.00 79.56 174 GLY A CA 1
ATOM 1370 C C . GLY A 1 174 ? 25.715 -8.865 -16.463 1.00 79.56 174 GLY A C 1
ATOM 1371 O O . GLY A 1 174 ? 26.890 -8.842 -16.813 1.00 79.56 174 GLY A O 1
ATOM 1372 N N . ARG A 1 175 ? 25.324 -8.468 -15.246 1.00 77.81 175 ARG A N 1
ATOM 1373 C CA . ARG A 1 175 ? 26.250 -8.012 -14.195 1.00 77.81 175 ARG A CA 1
ATOM 1374 C C . ARG A 1 175 ? 27.137 -9.114 -13.613 1.00 77.81 175 ARG A C 1
ATOM 1376 O O . ARG A 1 175 ? 28.166 -8.803 -13.025 1.00 77.81 175 ARG A O 1
ATOM 1383 N N . GLN A 1 176 ? 26.741 -10.380 -13.727 1.00 84.31 176 GLN A N 1
ATOM 1384 C CA . GLN A 1 176 ? 27.560 -11.508 -13.266 1.00 84.31 176 GLN A CA 1
ATOM 1385 C C . GLN A 1 176 ? 28.680 -11.846 -14.260 1.00 84.31 176 GLN A C 1
ATOM 1387 O O . GLN A 1 176 ? 29.604 -12.579 -13.915 1.00 84.31 176 GLN A O 1
ATOM 1392 N N . VAL A 1 177 ? 28.595 -11.323 -15.485 1.00 84.69 177 VAL A N 1
ATOM 1393 C CA . VAL A 1 177 ? 29.552 -11.565 -16.563 1.00 84.69 177 VAL A CA 1
ATOM 1394 C C . VAL A 1 177 ? 30.602 -10.442 -16.567 1.00 84.69 177 VAL A C 1
ATOM 1396 O O . VAL A 1 177 ? 30.217 -9.279 -16.683 1.00 84.69 177 VAL A O 1
ATOM 1399 N N . PRO A 1 178 ? 31.910 -10.750 -16.447 1.00 88.25 178 PRO A N 1
ATOM 1400 C CA . PRO A 1 178 ? 32.976 -9.749 -16.509 1.00 88.25 178 PRO A CA 1
ATOM 1401 C C . PRO A 1 178 ? 32.995 -8.982 -17.837 1.00 88.25 178 PRO A C 1
ATOM 1403 O O . PRO A 1 178 ? 32.723 -9.558 -18.891 1.00 88.25 178 PRO A O 1
ATOM 1406 N N . ASP A 1 179 ? 33.415 -7.714 -17.808 1.00 82.56 179 ASP A N 1
ATOM 1407 C CA . ASP A 1 179 ? 33.514 -6.859 -19.005 1.00 82.56 179 ASP A CA 1
ATOM 1408 C C . ASP A 1 179 ? 34.431 -7.453 -20.094 1.00 82.56 179 ASP A C 1
ATOM 1410 O O . ASP A 1 179 ? 34.230 -7.228 -21.287 1.00 82.56 179 ASP A O 1
ATOM 1414 N N . GLU A 1 180 ? 35.406 -8.277 -19.699 1.00 84.88 180 GLU A N 1
ATOM 1415 C CA . GLU A 1 180 ? 36.292 -9.007 -20.613 1.00 84.88 180 GLU A CA 1
ATOM 1416 C C . GLU A 1 180 ? 35.543 -10.016 -21.499 1.00 84.88 180 GLU A C 1
ATOM 1418 O O . GLU A 1 180 ? 35.916 -10.224 -22.653 1.00 84.88 180 GLU A O 1
ATOM 1423 N N . GLU A 1 181 ? 34.474 -10.633 -20.989 1.00 84.69 181 GLU A N 1
ATOM 1424 C CA . GLU A 1 181 ? 33.622 -11.539 -21.766 1.00 84.69 181 GLU A CA 1
ATOM 1425 C C . GLU A 1 181 ? 32.647 -10.754 -22.652 1.00 84.69 181 GLU A C 1
ATOM 1427 O O . GLU A 1 181 ? 32.382 -11.154 -23.786 1.00 84.69 181 GLU A O 1
ATOM 1432 N N . TRP A 1 182 ? 32.184 -9.589 -22.187 1.00 81.31 182 TRP A N 1
ATOM 1433 C CA . TRP A 1 182 ? 31.386 -8.665 -22.997 1.00 81.31 182 TRP A CA 1
ATOM 1434 C C . TRP A 1 182 ? 32.161 -8.135 -24.206 1.00 81.31 182 TRP A C 1
ATOM 1436 O O . TRP A 1 182 ? 31.593 -8.007 -25.290 1.00 81.31 182 TRP A O 1
ATOM 1446 N N . ALA A 1 183 ? 33.466 -7.903 -24.056 1.00 85.00 183 ALA A N 1
ATOM 1447 C CA . ALA A 1 183 ? 34.338 -7.448 -25.137 1.00 85.00 183 ALA A CA 1
ATOM 1448 C C . ALA A 1 183 ? 34.521 -8.480 -26.267 1.00 85.00 183 ALA A C 1
ATOM 1450 O O . ALA A 1 183 ? 34.909 -8.109 -27.375 1.00 85.00 183 ALA A O 1
ATOM 1451 N N . LYS A 1 184 ? 34.240 -9.768 -26.017 1.00 86.44 184 LYS A N 1
ATOM 1452 C CA . LYS A 1 184 ? 34.302 -10.822 -27.046 1.00 86.44 184 LYS A CA 1
ATOM 1453 C C . LYS A 1 184 ? 33.077 -10.833 -27.957 1.00 86.44 184 LYS A C 1
ATOM 1455 O O . LYS A 1 184 ? 33.110 -11.487 -29.001 1.00 86.44 184 LYS A O 1
ATOM 1460 N N . LEU A 1 185 ? 31.993 -10.162 -27.568 1.00 85.56 185 LEU A N 1
ATOM 1461 C CA . LEU A 1 185 ? 30.771 -10.151 -28.356 1.00 85.56 185 LEU A CA 1
ATOM 1462 C C . LEU A 1 185 ? 30.926 -9.254 -29.594 1.00 85.56 185 LEU A C 1
ATOM 1464 O O . LEU A 1 185 ? 31.446 -8.140 -29.497 1.00 85.56 185 LEU A O 1
ATOM 1468 N N . PRO A 1 186 ? 30.458 -9.712 -30.767 1.00 84.62 186 PRO A N 1
ATOM 1469 C CA . PRO A 1 186 ? 30.499 -8.912 -31.980 1.00 84.62 186 PRO A CA 1
ATOM 1470 C C . PRO A 1 186 ? 29.564 -7.704 -31.865 1.00 84.62 186 PRO A C 1
ATOM 1472 O O . PRO A 1 186 ? 28.395 -7.830 -31.494 1.00 84.62 186 PRO A O 1
ATOM 1475 N N . THR A 1 187 ? 30.065 -6.522 -32.224 1.00 82.25 187 THR A N 1
ATOM 1476 C CA . THR A 1 187 ? 29.305 -5.258 -32.181 1.00 82.25 187 THR A CA 1
ATOM 1477 C C . THR A 1 187 ? 28.205 -5.186 -33.241 1.00 82.25 187 THR A C 1
ATOM 1479 O O . THR A 1 187 ? 27.293 -4.368 -33.145 1.00 82.25 187 THR A O 1
ATOM 1482 N N . ASP A 1 188 ? 28.268 -6.064 -34.238 1.00 87.50 188 ASP A N 1
ATOM 1483 C CA . ASP A 1 188 ? 27.352 -6.164 -35.366 1.00 87.50 188 ASP A CA 1
ATOM 1484 C C . ASP A 1 188 ? 26.396 -7.364 -35.274 1.00 87.50 188 ASP A C 1
ATOM 1486 O O . ASP A 1 188 ? 25.746 -7.703 -36.263 1.00 87.50 188 ASP A O 1
ATOM 1490 N N . LEU A 1 189 ? 26.262 -7.986 -34.093 1.00 86.31 189 LEU A N 1
ATOM 1491 C CA . LEU A 1 189 ? 25.404 -9.160 -33.872 1.00 86.31 189 LEU A CA 1
ATOM 1492 C C . LEU A 1 189 ? 23.970 -8.970 -34.395 1.00 86.31 189 LEU A C 1
ATOM 1494 O O . LEU A 1 189 ? 23.394 -9.897 -34.953 1.00 86.31 189 LEU A O 1
ATOM 1498 N N . SER A 1 190 ? 23.391 -7.778 -34.227 1.00 84.88 190 SER A N 1
ATOM 1499 C CA . SER A 1 190 ? 22.017 -7.488 -34.658 1.00 84.88 190 SER A CA 1
ATOM 1500 C C . SER A 1 190 ? 21.852 -7.433 -36.177 1.00 84.88 190 SER A C 1
ATOM 1502 O O . SER A 1 190 ? 20.778 -7.752 -36.676 1.00 84.88 190 SER A O 1
ATOM 1504 N N . ARG A 1 191 ? 22.901 -7.042 -36.912 1.00 83.56 191 ARG A N 1
ATOM 1505 C CA . ARG A 1 191 ? 22.903 -7.002 -38.382 1.00 83.56 191 ARG A CA 1
ATOM 1506 C C . ARG A 1 191 ? 23.266 -8.359 -38.970 1.00 83.56 191 ARG A C 1
ATOM 1508 O O . ARG A 1 191 ? 22.647 -8.806 -39.920 1.00 83.56 191 ARG A O 1
ATOM 1515 N N . ASN A 1 192 ? 24.228 -9.033 -38.351 1.00 86.31 192 ASN A N 1
ATOM 1516 C CA . ASN A 1 192 ? 24.836 -10.257 -38.859 1.00 86.31 192 ASN A CA 1
ATOM 1517 C C . ASN A 1 192 ? 24.436 -11.500 -38.055 1.00 86.31 192 ASN A C 1
ATOM 1519 O O . ASN A 1 192 ? 25.210 -12.446 -37.929 1.00 86.31 192 ASN A O 1
ATOM 1523 N N . PHE A 1 193 ? 23.216 -11.524 -37.515 1.00 87.25 193 PHE A N 1
ATOM 1524 C CA . PHE A 1 193 ? 22.731 -12.626 -36.681 1.00 87.25 193 PHE A CA 1
ATOM 1525 C C . PHE A 1 193 ? 22.857 -13.990 -37.380 1.00 87.25 193 PHE A C 1
ATOM 1527 O O . PHE A 1 193 ? 23.379 -14.942 -36.802 1.00 87.25 193 PHE A O 1
ATOM 1534 N N . GLU A 1 194 ? 22.470 -14.060 -38.656 1.00 85.62 194 GLU A N 1
ATOM 1535 C CA . GLU A 1 194 ? 22.549 -15.278 -39.473 1.00 85.62 194 GLU A CA 1
ATOM 1536 C C . GLU A 1 194 ? 23.995 -15.762 -39.678 1.00 85.62 194 GLU A C 1
ATOM 1538 O O . GLU A 1 194 ? 24.262 -16.965 -39.719 1.00 85.62 194 GLU A O 1
ATOM 1543 N N . HIS A 1 195 ? 24.957 -14.838 -39.762 1.00 89.12 195 HIS A N 1
ATOM 1544 C CA . HIS A 1 195 ? 26.376 -15.178 -39.844 1.00 89.12 195 HIS A CA 1
ATOM 1545 C C . HIS A 1 195 ? 26.852 -15.866 -38.560 1.00 89.12 195 HIS A C 1
ATOM 1547 O O . HIS A 1 195 ? 27.495 -16.912 -38.625 1.00 89.12 195 HIS A O 1
ATOM 1553 N N . TYR A 1 196 ? 26.493 -15.320 -37.396 1.00 87.12 196 TYR A N 1
ATOM 1554 C CA . TYR A 1 196 ? 26.950 -15.841 -36.107 1.00 87.12 196 TYR A CA 1
ATOM 1555 C C . TYR A 1 196 ? 26.226 -17.120 -35.666 1.00 87.12 196 TYR A C 1
ATOM 1557 O O . TYR A 1 196 ? 26.839 -17.960 -35.011 1.00 87.12 196 TYR A O 1
ATOM 1565 N N . MET A 1 197 ? 24.958 -17.300 -36.042 1.00 87.94 197 MET A N 1
ATOM 1566 C CA . MET A 1 197 ? 24.179 -18.488 -35.668 1.00 87.94 197 MET A CA 1
ATOM 1567 C C . MET A 1 197 ? 24.301 -19.637 -36.671 1.00 87.94 197 MET A C 1
ATOM 1569 O O . MET A 1 197 ? 24.273 -20.800 -36.268 1.00 87.94 197 MET A O 1
ATOM 1573 N N . TYR A 1 198 ? 24.440 -19.326 -37.964 1.00 91.12 198 TYR A N 1
ATOM 1574 C CA . TYR A 1 198 ? 24.340 -20.320 -39.038 1.00 91.12 198 TYR A CA 1
ATOM 1575 C C . TYR A 1 198 ? 25.493 -20.272 -40.053 1.00 91.12 198 TYR A C 1
ATOM 1577 O O . TYR A 1 198 ? 25.512 -21.073 -40.986 1.00 91.12 198 TYR A O 1
ATOM 1585 N N . GLY A 1 199 ? 26.471 -19.373 -39.894 1.00 88.31 199 GLY A N 1
ATOM 1586 C CA . GLY A 1 199 ? 27.636 -19.286 -40.782 1.00 88.31 199 GLY A CA 1
ATOM 1587 C C . GLY A 1 199 ? 27.347 -18.654 -42.149 1.00 88.31 199 GLY A C 1
ATOM 1588 O O . GLY A 1 199 ? 28.105 -18.874 -43.095 1.00 88.31 199 GLY A O 1
ATOM 1589 N N . ALA A 1 200 ? 26.262 -17.882 -42.277 1.00 88.19 200 ALA A N 1
ATOM 1590 C CA . ALA A 1 200 ? 25.951 -17.123 -43.490 1.00 88.19 200 ALA A CA 1
ATOM 1591 C C . ALA A 1 200 ? 27.053 -16.099 -43.838 1.00 88.19 200 ALA A C 1
ATOM 1593 O O . ALA A 1 200 ? 27.914 -15.784 -43.016 1.00 88.19 200 ALA A O 1
ATOM 1594 N N . LYS A 1 201 ? 27.057 -15.560 -45.065 1.00 86.19 201 LYS A N 1
ATOM 1595 C CA . LYS A 1 201 ? 27.989 -14.475 -45.422 1.00 86.19 201 LYS A CA 1
ATOM 1596 C C . LYS A 1 201 ? 27.651 -13.216 -44.618 1.00 86.19 201 LYS A C 1
ATOM 1598 O O . LYS A 1 201 ? 26.482 -12.882 -44.479 1.00 86.19 201 LYS A O 1
ATOM 1603 N N . LYS A 1 202 ? 28.685 -12.541 -44.115 1.00 84.06 202 LYS A N 1
ATOM 1604 C CA . LYS A 1 202 ? 28.565 -11.284 -43.373 1.00 84.06 202 LYS A CA 1
ATOM 1605 C C . LYS A 1 202 ? 28.109 -10.161 -44.312 1.00 84.06 202 LYS A C 1
ATOM 1607 O O . LYS A 1 202 ? 28.693 -10.001 -45.383 1.00 84.06 202 LYS A O 1
ATOM 1612 N N . GLU A 1 203 ? 27.089 -9.417 -43.908 1.00 77.69 203 GLU A N 1
ATOM 1613 C CA . GLU A 1 203 ? 26.641 -8.189 -44.564 1.00 77.69 203 GLU A CA 1
ATOM 1614 C C . GLU A 1 203 ? 27.483 -7.008 -44.040 1.00 77.69 203 GLU A C 1
ATOM 1616 O O . GLU A 1 203 ? 27.769 -6.929 -42.837 1.00 77.69 203 GLU A O 1
ATOM 1621 N N . GLU A 1 204 ? 27.946 -6.145 -44.953 1.00 74.19 204 GLU A N 1
ATOM 1622 C CA . GLU A 1 204 ? 28.716 -4.923 -44.643 1.00 74.19 204 GLU A CA 1
ATOM 1623 C C . GLU A 1 204 ? 27.820 -3.787 -44.126 1.00 74.19 204 GLU A C 1
ATOM 1625 O O . GLU A 1 204 ? 26.737 -3.558 -44.711 1.00 74.19 204 GLU A O 1
#

pLDDT: mean 80.25, std 14.18, range [32.09, 94.75]

Foldseek 3Di:
DQVCVVLVVVCVVVVDDQDPVSVVVVVVVVVLLVLLLVLLVLLLVCQVVLLVVLVVVLCVVCVVCVVVVVVVCVCCVVPDPVLSSVLSNQLSVCSNNVHLVSVCVSLPCPLVVCVVVVNQLLSVLSSLVSSLVVSLVSRPDPVSSVSSSVSSVVSSPSSHDNDDPPVVVVVVVVVVDDVVVVVPDDPCCVVQVCCVPPVDDDDD

Sequence (204 aa):
MTNALPTIDNIEAKSDVFSHQDFASFQKIVQASSIRSATAQKITVNANNLVTDALKSLASEYSYLEYLISTYQSASYIPDFPDCWVILRYISYAILAKDSSVLDRCLNGLKEVYTALNILPFFVVRLIKLIKNAAIALIDDGELSKEASEYFDIVIASFGEEKPPLWVRLVEIGRQVPDEEWAKLPTDLSRNFEHYMYGAKKEE

Radius of gyration: 25.52 Å; chains: 1; bounding box: 74×36×76 Å